Protein AF-A0A661S0C8-F1 (afdb_monomer)

pLDDT: mean 89.77, std 11.57, range [48.72, 98.19]

Structure (mmCIF, N/CA/C/O backbone):
data_AF-A0A661S0C8-F1
#
_entry.id   AF-A0A661S0C8-F1
#
loop_
_atom_site.group_PDB
_atom_site.id
_atom_site.type_symbol
_atom_site.label_atom_id
_atom_site.label_alt_id
_atom_site.label_comp_id
_atom_site.label_asym_id
_atom_site.label_entity_id
_atom_site.label_seq_id
_atom_site.pdbx_PDB_ins_code
_atom_site.Cartn_x
_atom_site.Cartn_y
_atom_site.Cartn_z
_atom_site.occupancy
_atom_site.B_iso_or_equiv
_atom_site.auth_seq_id
_atom_site.auth_comp_id
_atom_site.auth_asym_id
_atom_site.auth_atom_id
_atom_site.pdbx_PDB_model_num
ATOM 1 N N . MET A 1 1 ? -23.957 -5.278 16.301 1.00 52.97 1 MET A N 1
ATOM 2 C CA . MET A 1 1 ? -22.524 -5.240 16.686 1.00 52.97 1 MET A CA 1
ATOM 3 C C . MET A 1 1 ? -22.232 -3.873 17.287 1.00 52.97 1 MET A C 1
ATOM 5 O O . MET A 1 1 ? -22.831 -2.913 16.823 1.00 52.97 1 MET A O 1
ATOM 9 N N . LYS A 1 2 ? -21.387 -3.770 18.324 1.00 56.66 2 LYS A N 1
ATOM 10 C CA . LYS A 1 2 ? -20.987 -2.459 18.864 1.00 56.66 2 LYS A CA 1
ATOM 11 C C . LYS A 1 2 ? -20.161 -1.715 17.815 1.00 56.66 2 LYS A C 1
ATOM 13 O O . LYS A 1 2 ? -19.169 -2.249 17.329 1.00 56.66 2 LYS A O 1
ATOM 18 N N . THR A 1 3 ? -20.591 -0.505 17.500 1.00 70.25 3 THR A N 1
ATOM 19 C CA . THR A 1 3 ? -19.901 0.466 16.654 1.00 70.25 3 THR A CA 1
ATOM 20 C C . THR A 1 3 ? -18.529 0.771 17.260 1.00 70.25 3 THR A C 1
ATOM 22 O O . THR A 1 3 ? -18.446 1.264 18.385 1.00 70.25 3 THR A O 1
ATOM 25 N N . ALA A 1 4 ? -17.450 0.435 16.560 1.00 80.88 4 ALA A N 1
ATOM 26 C CA . ALA A 1 4 ? -16.096 0.809 16.937 1.00 80.88 4 ALA A CA 1
ATOM 27 C C . ALA A 1 4 ? -15.775 2.206 16.389 1.00 80.88 4 ALA A C 1
ATOM 29 O O . ALA A 1 4 ? -16.096 2.528 15.247 1.00 80.88 4 ALA A O 1
ATOM 30 N N . SER A 1 5 ? -15.080 3.007 17.191 1.00 89.31 5 SER A N 1
ATOM 31 C CA . SER A 1 5 ? -14.531 4.304 16.781 1.00 89.31 5 SER A CA 1
ATOM 32 C C . SER A 1 5 ? -13.043 4.326 17.071 1.00 89.31 5 SER A C 1
ATOM 34 O O . SER A 1 5 ? -12.590 3.667 18.012 1.00 89.31 5 SER A O 1
ATOM 36 N N . LEU A 1 6 ? -12.273 5.062 16.278 1.00 92.19 6 LEU A N 1
ATOM 37 C CA . LEU A 1 6 ? -10.869 5.315 16.572 1.00 92.19 6 LEU A CA 1
ATOM 38 C C . LEU A 1 6 ? -10.773 6.332 17.710 1.00 92.19 6 LEU A C 1
ATOM 40 O O . LEU A 1 6 ? -11.489 7.339 17.728 1.00 92.19 6 LEU A O 1
ATOM 44 N N . ASN A 1 7 ? -9.878 6.096 18.665 1.00 92.94 7 ASN A N 1
ATOM 45 C CA . ASN A 1 7 ? -9.511 7.160 19.598 1.00 92.94 7 ASN A CA 1
ATOM 46 C C . ASN A 1 7 ? -8.659 8.227 18.879 1.00 92.94 7 ASN A C 1
ATOM 48 O O . ASN A 1 7 ? -8.241 8.043 17.735 1.00 92.94 7 ASN A O 1
ATOM 52 N N . SER A 1 8 ? -8.401 9.360 19.531 1.00 93.31 8 SER A N 1
ATOM 53 C CA . SER A 1 8 ? -7.691 10.484 18.906 1.00 93.31 8 SER A CA 1
ATOM 54 C C . SER A 1 8 ? -6.283 10.126 18.409 1.00 93.31 8 SER A C 1
ATOM 56 O O . SER A 1 8 ? -5.883 10.588 17.341 1.00 93.31 8 SER A O 1
ATOM 58 N N . GLU A 1 9 ? -5.549 9.277 19.134 1.00 93.25 9 GLU A N 1
ATOM 59 C CA . GLU A 1 9 ? -4.198 8.846 18.752 1.00 93.25 9 GLU A CA 1
ATOM 60 C C . GLU A 1 9 ? -4.235 7.877 17.560 1.00 93.25 9 GLU A C 1
ATOM 62 O O . GLU A 1 9 ? -3.511 8.058 16.578 1.00 93.25 9 GLU A O 1
ATOM 67 N N . GLU A 1 10 ? -5.127 6.882 17.611 1.00 94.62 10 GLU A N 1
ATOM 68 C CA . GLU A 1 10 ? -5.384 5.949 16.511 1.00 94.62 10 GLU A CA 1
ATOM 69 C C . GLU A 1 10 ? -5.780 6.710 15.245 1.00 94.62 10 GLU A C 1
ATOM 71 O O . GLU A 1 10 ? -5.202 6.484 14.182 1.00 94.62 10 GLU A O 1
ATOM 76 N N . ARG A 1 11 ? -6.718 7.657 15.362 1.00 95.81 11 ARG A N 1
ATOM 77 C CA . ARG A 1 11 ? -7.182 8.474 14.240 1.00 95.81 11 ARG A CA 1
ATOM 78 C C . ARG A 1 11 ? -6.047 9.301 13.652 1.00 95.81 11 ARG A C 1
ATOM 80 O O . ARG A 1 11 ? -5.894 9.317 12.435 1.00 95.81 11 ARG A O 1
ATOM 87 N N . HIS A 1 12 ? -5.233 9.956 14.480 1.00 95.25 12 HIS A N 1
ATOM 88 C CA . HIS A 1 12 ? -4.101 10.746 13.991 1.00 95.25 12 HIS A CA 1
ATOM 89 C C . HIS A 1 12 ? -3.082 9.886 13.230 1.00 95.25 12 HIS A C 1
ATOM 91 O O . HIS A 1 12 ? -2.633 10.253 12.137 1.00 95.25 12 HIS A O 1
ATOM 97 N N . PHE A 1 13 ? -2.739 8.723 13.786 1.00 96.19 13 PHE A N 1
ATOM 98 C CA . PHE A 1 13 ? -1.811 7.794 13.154 1.00 96.19 13 PHE A CA 1
ATOM 99 C C . PHE A 1 13 ? -2.370 7.255 11.835 1.00 96.19 13 PHE A C 1
ATOM 101 O O . PHE A 1 13 ? -1.752 7.424 10.785 1.00 96.19 13 PHE A O 1
ATOM 108 N N . PHE A 1 14 ? -3.565 6.663 11.856 1.00 96.38 14 PHE A N 1
ATOM 109 C CA . PHE A 1 14 ? -4.157 6.055 10.668 1.00 96.38 14 PHE A CA 1
ATOM 110 C C . PHE A 1 14 ? -4.498 7.087 9.592 1.00 96.38 14 PHE A C 1
ATOM 112 O O . PHE A 1 14 ? -4.389 6.781 8.408 1.00 96.38 14 PHE A O 1
ATOM 119 N N . ARG A 1 15 ? -4.802 8.336 9.964 1.00 96.00 15 ARG A N 1
ATOM 120 C CA . ARG A 1 15 ? -4.929 9.433 8.997 1.00 96.00 15 ARG A CA 1
ATOM 121 C C . ARG A 1 15 ? -3.597 9.781 8.331 1.00 96.00 15 ARG A C 1
ATOM 123 O O . ARG A 1 15 ? -3.583 10.145 7.160 1.00 96.00 15 ARG A O 1
ATOM 130 N N . THR A 1 16 ? -2.476 9.643 9.037 1.00 95.56 16 THR A N 1
ATOM 131 C CA . THR A 1 16 ? -1.145 9.812 8.432 1.00 95.56 16 THR A CA 1
ATOM 132 C C . THR A 1 16 ? -0.877 8.708 7.402 1.00 95.56 16 THR A C 1
ATOM 134 O O . THR A 1 16 ? -0.442 9.017 6.295 1.00 95.56 16 THR A O 1
ATOM 137 N N . VAL A 1 17 ? -1.227 7.454 7.711 1.00 96.00 17 VAL A N 1
ATOM 138 C CA . VAL A 1 17 ? -1.139 6.316 6.769 1.00 96.00 17 VAL A CA 1
ATOM 139 C C . VAL A 1 17 ? -2.059 6.511 5.562 1.00 96.00 17 VAL A C 1
ATOM 141 O O . VAL A 1 17 ? -1.625 6.335 4.428 1.00 96.00 17 VAL A O 1
ATOM 144 N N . TYR A 1 18 ? -3.303 6.940 5.791 1.00 94.75 18 TYR A N 1
ATOM 145 C CA . TYR A 1 18 ? -4.255 7.303 4.738 1.00 94.75 18 TYR A CA 1
ATOM 146 C C . TYR A 1 18 ? -3.648 8.331 3.776 1.00 94.75 18 TYR A C 1
ATOM 148 O O . TYR A 1 18 ? -3.629 8.122 2.569 1.00 94.75 18 TYR A O 1
ATOM 156 N N . ASN A 1 19 ? -3.070 9.413 4.305 1.00 93.62 19 ASN A N 1
ATOM 157 C CA . ASN A 1 19 ? -2.429 10.434 3.477 1.00 93.62 19 ASN A CA 1
ATOM 158 C C . ASN A 1 19 ? -1.205 9.879 2.722 1.00 93.62 19 ASN A C 1
ATOM 160 O O . ASN A 1 19 ? -0.965 10.269 1.582 1.00 93.62 19 ASN A O 1
ATOM 164 N N . ALA A 1 20 ? -0.439 8.965 3.328 1.00 93.06 20 ALA A N 1
ATOM 165 C CA . ALA A 1 20 ? 0.715 8.332 2.687 1.00 93.06 20 ALA A CA 1
ATOM 166 C C . ALA A 1 20 ? 0.311 7.424 1.516 1.00 93.06 20 ALA A C 1
ATOM 168 O O . ALA A 1 20 ? 1.020 7.376 0.510 1.00 93.06 20 ALA A O 1
ATOM 169 N N . ALA A 1 21 ? -0.838 6.746 1.621 1.00 91.75 21 ALA A N 1
ATOM 170 C CA . ALA A 1 21 ? -1.387 5.909 0.555 1.00 91.75 21 ALA A CA 1
ATOM 171 C C . ALA A 1 21 ? -1.681 6.708 -0.729 1.00 91.75 21 ALA A C 1
ATOM 173 O O . ALA A 1 21 ? -1.511 6.176 -1.825 1.00 91.75 21 ALA A O 1
ATOM 174 N N . PHE A 1 22 ? -2.060 7.985 -0.595 1.00 89.75 22 PHE A N 1
ATOM 175 C CA . PHE A 1 22 ? -2.365 8.882 -1.721 1.00 89.75 22 PHE A CA 1
ATOM 176 C C . PHE A 1 22 ? -1.223 9.805 -2.127 1.00 89.75 22 PHE A C 1
ATOM 178 O O . PHE A 1 22 ? -1.257 10.404 -3.203 1.00 89.75 22 PHE A O 1
ATOM 185 N N . ALA A 1 23 ? -0.189 9.927 -1.298 1.00 91.50 23 ALA A N 1
ATOM 186 C CA . ALA A 1 23 ? 0.977 10.712 -1.651 1.00 91.50 23 ALA A CA 1
ATOM 187 C C . ALA A 1 23 ? 1.716 10.061 -2.827 1.00 91.50 23 ALA A C 1
ATOM 189 O O . ALA A 1 23 ? 1.989 8.859 -2.841 1.00 91.50 23 ALA A O 1
ATOM 190 N N . ASN A 1 24 ? 2.088 10.886 -3.807 1.00 92.38 24 ASN A N 1
ATOM 191 C CA . ASN A 1 24 ? 2.868 10.441 -4.953 1.00 92.38 24 ASN A CA 1
ATOM 192 C C . ASN A 1 24 ? 4.162 9.761 -4.471 1.00 92.38 24 ASN A C 1
ATOM 194 O O . ASN A 1 24 ? 4.922 10.389 -3.722 1.00 92.38 24 ASN A O 1
ATOM 198 N N . PRO A 1 25 ? 4.448 8.523 -4.912 1.00 92.06 25 PRO A N 1
ATOM 199 C CA . PRO A 1 25 ? 5.557 7.730 -4.395 1.00 92.06 25 PRO A CA 1
ATOM 200 C C . PRO A 1 25 ? 6.942 8.327 -4.689 1.00 92.06 25 PRO A C 1
ATOM 202 O O . PRO A 1 25 ? 7.923 7.895 -4.095 1.00 92.06 25 PRO A O 1
ATOM 205 N N . PHE A 1 26 ? 7.034 9.326 -5.574 1.00 91.62 26 PHE A N 1
ATOM 206 C CA . PHE A 1 26 ? 8.268 10.040 -5.917 1.00 91.62 26 PHE A CA 1
ATOM 207 C C . PHE A 1 26 ? 8.339 11.457 -5.322 1.00 91.62 26 PHE A C 1
ATOM 209 O O . PHE A 1 26 ? 9.146 12.274 -5.768 1.00 91.62 26 PHE A O 1
ATOM 216 N N . SER A 1 27 ? 7.465 11.791 -4.367 1.00 90.75 27 SER A N 1
ATOM 217 C CA . SER A 1 27 ? 7.415 13.113 -3.732 1.00 90.75 27 SER A CA 1
ATOM 218 C C . SER A 1 27 ? 8.073 13.142 -2.353 1.00 90.75 27 SER A C 1
ATOM 220 O O . SER A 1 27 ? 7.963 12.189 -1.587 1.00 90.75 27 SER A O 1
ATOM 222 N N . ASP A 1 28 ? 8.646 14.290 -1.983 1.00 89.88 28 ASP A N 1
ATOM 223 C CA . ASP A 1 28 ? 9.185 14.506 -0.630 1.00 89.88 28 ASP A CA 1
ATOM 224 C C . ASP A 1 28 ? 8.085 14.432 0.447 1.00 89.88 28 ASP A C 1
ATOM 226 O O . ASP A 1 28 ? 8.350 14.119 1.604 1.00 89.88 28 ASP A O 1
ATOM 230 N N . LEU A 1 29 ? 6.824 14.715 0.083 1.00 90.81 29 LEU A N 1
ATOM 231 C CA . LEU A 1 29 ? 5.683 14.535 0.984 1.00 90.81 29 LEU A CA 1
ATOM 232 C C . LEU A 1 29 ? 5.539 13.067 1.388 1.00 90.81 29 LEU A C 1
ATOM 234 O O . LEU A 1 29 ? 5.312 12.785 2.563 1.00 90.81 29 LEU A O 1
ATOM 238 N N . ARG A 1 30 ? 5.686 12.141 0.433 1.00 92.12 30 ARG A N 1
ATOM 239 C CA . ARG A 1 30 ? 5.601 10.712 0.720 1.00 92.12 30 ARG A CA 1
ATOM 240 C C . ARG A 1 30 ? 6.703 10.273 1.678 1.00 92.12 30 ARG A C 1
ATOM 242 O O . ARG A 1 30 ? 6.404 9.615 2.665 1.00 92.12 30 ARG A O 1
ATOM 249 N N . GLU A 1 31 ? 7.936 10.700 1.427 1.00 88.88 31 GLU A N 1
ATOM 250 C 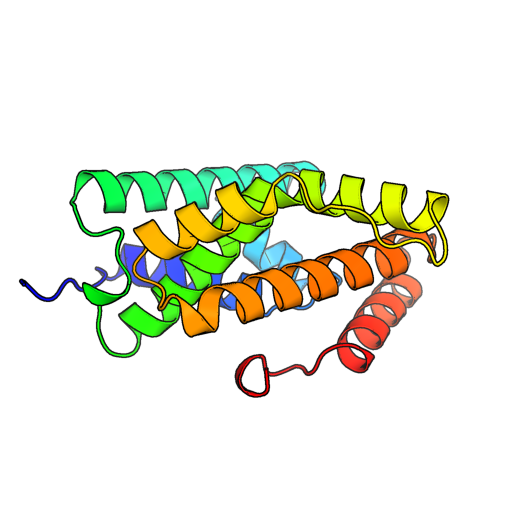CA . GLU A 1 31 ? 9.079 10.417 2.303 1.00 88.88 31 GLU A CA 1
ATOM 251 C C . GLU A 1 31 ? 8.838 10.931 3.732 1.00 88.88 31 GLU A C 1
ATOM 253 O O . GLU A 1 31 ? 8.962 10.179 4.696 1.00 88.88 31 GLU A O 1
ATOM 258 N N . LYS A 1 32 ? 8.375 12.180 3.879 1.00 89.31 32 LYS A N 1
ATOM 259 C CA . LYS A 1 32 ? 8.030 12.764 5.188 1.00 89.31 32 LYS A CA 1
ATOM 260 C C . LYS A 1 32 ? 6.928 11.991 5.916 1.00 89.31 32 LYS A C 1
ATOM 262 O O . LYS A 1 32 ? 6.980 11.860 7.139 1.00 89.31 32 LYS A O 1
ATOM 267 N N . LEU A 1 33 ? 5.915 11.514 5.191 1.00 92.00 33 LEU A N 1
ATOM 268 C CA . LEU A 1 33 ? 4.824 10.732 5.772 1.00 92.00 33 LEU A CA 1
ATOM 269 C C . LEU A 1 33 ? 5.306 9.349 6.222 1.00 92.00 33 LEU A C 1
ATOM 271 O O . LEU A 1 33 ? 4.997 8.959 7.346 1.00 92.00 33 LEU A O 1
ATOM 275 N N . ASP A 1 34 ? 6.104 8.655 5.408 1.00 91.06 34 ASP A N 1
ATOM 276 C CA . ASP A 1 34 ? 6.666 7.344 5.754 1.00 91.06 34 ASP A CA 1
ATOM 277 C C . ASP A 1 34 ? 7.575 7.445 6.996 1.00 91.06 34 ASP A C 1
ATOM 279 O O . ASP A 1 34 ? 7.444 6.644 7.923 1.00 91.06 34 ASP A O 1
ATOM 283 N N . MET A 1 35 ? 8.408 8.490 7.095 1.00 87.56 35 MET A N 1
ATOM 284 C CA . MET A 1 35 ? 9.210 8.773 8.297 1.00 87.56 35 MET A CA 1
ATOM 285 C C . ME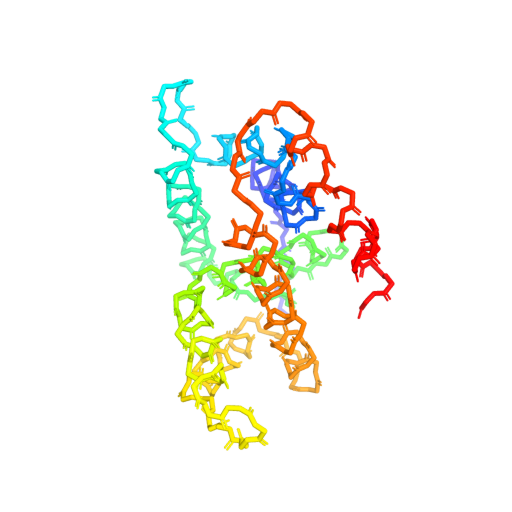T A 1 35 ? 8.342 9.030 9.534 1.00 87.56 35 MET A C 1
ATOM 287 O O . MET A 1 35 ? 8.608 8.487 10.609 1.00 87.56 35 MET A O 1
ATOM 291 N N . LYS A 1 36 ? 7.276 9.830 9.388 1.00 89.81 36 LYS A N 1
ATOM 292 C CA . LYS A 1 36 ? 6.340 10.124 10.483 1.00 89.81 36 LYS A CA 1
ATOM 293 C C . LYS A 1 36 ? 5.623 8.863 10.970 1.00 89.81 36 LYS A C 1
ATOM 295 O O . LYS A 1 36 ? 5.393 8.729 12.169 1.00 89.81 36 LYS A O 1
ATOM 300 N N . ILE A 1 37 ? 5.273 7.952 10.062 1.00 90.88 37 ILE A N 1
ATOM 301 C CA . ILE A 1 37 ? 4.641 6.673 10.401 1.00 90.88 37 ILE A CA 1
ATOM 302 C C . ILE A 1 37 ? 5.641 5.751 11.094 1.00 90.88 37 ILE A C 1
ATOM 304 O O . ILE A 1 37 ? 5.293 5.171 12.114 1.00 90.88 37 ILE A O 1
ATOM 308 N N . ALA A 1 38 ? 6.872 5.648 10.585 1.00 87.19 38 ALA A N 1
ATOM 309 C CA . ALA A 1 38 ? 7.928 4.827 11.177 1.00 87.19 38 ALA A CA 1
ATOM 310 C C . ALA A 1 38 ? 8.367 5.311 12.574 1.00 87.19 38 ALA A C 1
ATOM 312 O O . ALA A 1 38 ? 8.983 4.554 13.317 1.00 87.19 38 ALA A O 1
ATOM 313 N N . GLY A 1 39 ? 8.076 6.568 12.934 1.00 78.50 39 GLY A N 1
ATOM 314 C CA . GLY A 1 39 ? 8.483 7.160 14.211 1.00 78.50 39 GLY A CA 1
ATOM 315 C C . GLY A 1 39 ? 9.997 7.367 14.336 1.00 78.50 39 GLY A C 1
ATOM 316 O O . GLY A 1 39 ? 10.498 7.534 15.446 1.00 78.50 39 GLY A O 1
ATOM 317 N N . LEU A 1 40 ? 10.730 7.327 13.216 1.00 63.50 40 LEU A N 1
ATOM 318 C CA . LEU A 1 40 ? 12.192 7.354 13.195 1.00 63.50 40 LEU A CA 1
ATOM 319 C C . LEU A 1 40 ? 12.753 8.777 13.106 1.00 63.50 40 LEU A C 1
ATOM 321 O O . LEU A 1 40 ? 12.255 9.632 12.372 1.00 63.50 40 LEU A O 1
ATOM 325 N N . PHE A 1 41 ? 13.842 8.987 13.845 1.00 48.72 41 PHE A N 1
ATOM 326 C CA . PHE A 1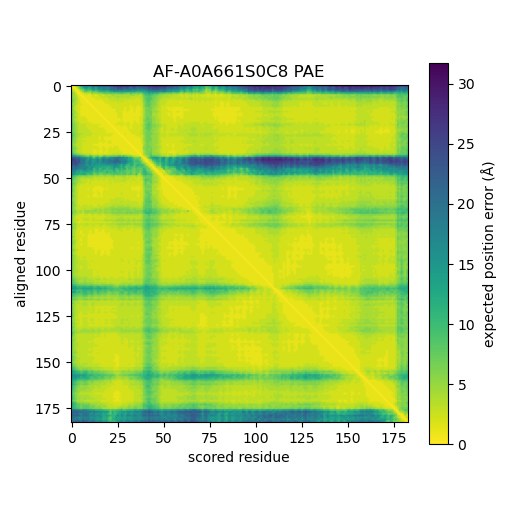 41 ? 14.702 10.166 13.790 1.00 48.72 41 PHE A CA 1
ATOM 327 C C . PHE A 1 41 ? 15.359 10.317 12.396 1.00 48.72 41 PHE A C 1
ATOM 329 O O . PHE A 1 41 ? 15.529 9.319 11.694 1.00 48.72 41 PHE A O 1
ATOM 336 N N . PRO A 1 42 ? 15.731 11.546 11.979 1.00 51.41 42 PRO A N 1
ATOM 337 C CA . PRO A 1 42 ? 16.006 11.953 10.586 1.00 51.41 42 PRO A CA 1
ATOM 338 C C . PRO A 1 42 ? 17.196 11.299 9.842 1.00 51.41 42 PRO A C 1
ATOM 340 O O . PRO A 1 42 ? 17.619 11.827 8.818 1.00 51.41 42 PRO A O 1
ATOM 343 N N . SER A 1 43 ? 17.745 10.175 10.309 1.00 54.06 43 SER A N 1
ATOM 344 C CA . SER A 1 43 ? 18.963 9.550 9.767 1.00 54.06 43 SER A CA 1
ATOM 345 C C . SER A 1 43 ? 18.780 8.173 9.108 1.00 54.06 43 SER A C 1
ATOM 347 O O . SER A 1 43 ? 19.761 7.622 8.615 1.00 54.06 43 SER A O 1
ATOM 349 N N . ALA A 1 44 ? 17.570 7.602 9.066 1.00 56.47 44 ALA A N 1
ATOM 350 C CA . ALA A 1 44 ? 17.330 6.320 8.389 1.00 56.47 44 ALA A CA 1
ATOM 351 C C . ALA A 1 44 ? 17.342 6.468 6.856 1.00 56.47 44 ALA A C 1
ATOM 353 O O . ALA A 1 44 ? 16.845 7.459 6.315 1.00 56.47 44 ALA A O 1
ATOM 354 N N . SER A 1 45 ? 17.864 5.469 6.135 1.00 60.81 45 SER A N 1
ATOM 355 C CA . SER A 1 45 ? 17.795 5.462 4.669 1.00 60.81 45 SER A CA 1
ATOM 356 C C . SER A 1 45 ? 16.348 5.289 4.173 1.00 60.81 45 SER A C 1
ATOM 358 O O . SER A 1 45 ? 15.500 4.709 4.851 1.00 60.81 45 SER A O 1
ATOM 360 N N . SER A 1 46 ? 16.052 5.739 2.947 1.00 61.78 46 SER A N 1
ATOM 361 C CA . SER A 1 46 ? 14.699 5.660 2.359 1.00 61.78 46 SER A CA 1
ATOM 362 C C . SER A 1 46 ? 14.122 4.231 2.326 1.00 61.78 46 SER A C 1
ATOM 364 O O . SER A 1 46 ? 12.923 4.039 2.531 1.00 61.78 46 SER A O 1
ATOM 366 N N . ARG A 1 47 ? 14.965 3.204 2.126 1.00 60.72 47 ARG A N 1
ATOM 367 C CA . ARG A 1 47 ? 14.526 1.797 2.104 1.00 60.72 47 ARG A CA 1
ATOM 368 C C . ARG A 1 47 ? 14.171 1.282 3.499 1.00 60.72 47 ARG A C 1
ATOM 370 O O . ARG A 1 47 ? 13.137 0.637 3.652 1.00 60.72 47 ARG A O 1
ATOM 377 N N . GLU A 1 48 ? 14.993 1.598 4.495 1.00 66.88 48 GLU A N 1
ATOM 378 C CA . GLU A 1 48 ? 14.721 1.258 5.897 1.00 66.88 48 GLU A CA 1
ATOM 379 C C . GLU A 1 48 ? 13.467 1.984 6.398 1.00 66.88 48 GLU A C 1
ATOM 381 O O . GLU A 1 48 ? 12.664 1.399 7.119 1.00 66.88 48 GLU A O 1
ATOM 386 N N . SER A 1 49 ? 13.238 3.224 5.951 1.00 73.06 49 SER A N 1
ATOM 387 C CA . SER A 1 49 ? 12.055 4.006 6.323 1.00 73.06 49 SER A CA 1
ATOM 388 C C . SER A 1 49 ? 10.739 3.342 5.895 1.00 73.06 49 SER A C 1
ATOM 390 O O . SER A 1 49 ? 9.806 3.293 6.696 1.00 73.06 49 SER A O 1
ATOM 392 N N . ILE A 1 50 ? 10.662 2.773 4.684 1.00 81.12 50 ILE A N 1
ATOM 393 C CA . ILE A 1 50 ? 9.445 2.092 4.206 1.00 81.12 50 ILE A CA 1
ATOM 394 C C . ILE A 1 50 ? 9.192 0.805 4.996 1.00 81.12 50 ILE A C 1
ATOM 396 O O . ILE A 1 50 ? 8.064 0.565 5.422 1.00 81.12 50 ILE A 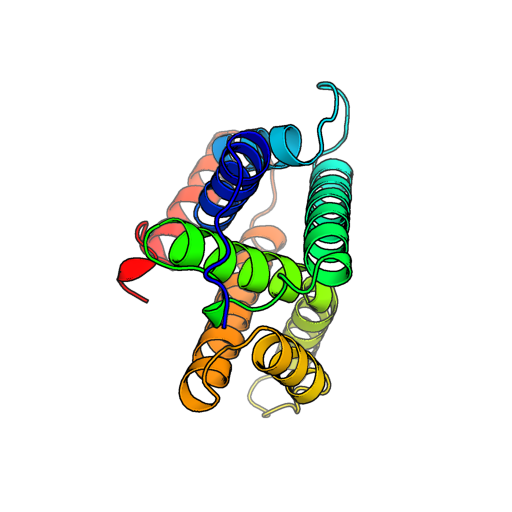O 1
ATOM 400 N N . GLU A 1 51 ? 10.218 -0.016 5.217 1.00 85.62 51 GLU A N 1
ATOM 401 C CA . GLU A 1 51 ? 10.071 -1.264 5.972 1.00 85.62 51 GLU A CA 1
ATOM 402 C C . GLU A 1 51 ? 9.595 -0.989 7.405 1.00 85.62 51 GLU A C 1
ATOM 404 O O . GLU A 1 51 ? 8.610 -1.568 7.867 1.00 85.62 51 GLU A O 1
ATOM 409 N N . GLN A 1 52 ? 10.213 -0.016 8.071 1.00 87.31 52 GLN A N 1
ATOM 410 C CA . GLN A 1 52 ? 9.852 0.401 9.426 1.00 87.31 52 GLN A CA 1
ATOM 411 C C . GLN A 1 52 ? 8.443 1.004 9.482 1.00 87.31 52 GLN A C 1
ATOM 413 O O . GLN A 1 52 ? 7.661 0.663 10.371 1.00 87.31 52 GLN A O 1
ATOM 418 N N . CYS A 1 53 ? 8.065 1.805 8.481 1.00 90.38 53 CYS A N 1
ATOM 419 C CA . CYS A 1 53 ? 6.696 2.286 8.302 1.00 90.38 53 CYS A CA 1
ATOM 420 C C . CYS A 1 53 ? 5.704 1.114 8.214 1.00 90.38 53 CYS A C 1
ATOM 422 O O . CYS A 1 53 ? 4.721 1.075 8.954 1.00 90.38 53 CYS A O 1
ATOM 424 N N . THR A 1 54 ? 5.964 0.123 7.356 1.00 92.19 54 THR A N 1
ATOM 425 C CA . THR A 1 54 ? 5.067 -1.034 7.195 1.00 92.19 54 THR A CA 1
ATOM 426 C C . THR A 1 54 ? 4.979 -1.892 8.456 1.00 92.19 54 THR A C 1
ATOM 428 O O . THR A 1 54 ? 3.888 -2.335 8.817 1.00 92.19 54 THR A O 1
ATOM 431 N N . ASN A 1 55 ? 6.088 -2.058 9.180 1.00 92.44 55 ASN A N 1
ATOM 432 C CA . ASN A 1 55 ? 6.127 -2.782 10.448 1.00 92.44 55 ASN A CA 1
ATOM 433 C C . ASN A 1 55 ? 5.300 -2.075 11.528 1.00 92.44 55 ASN A C 1
ATOM 435 O O . ASN A 1 55 ? 4.529 -2.726 12.237 1.00 92.44 55 ASN A O 1
ATOM 439 N N . GLU A 1 56 ? 5.405 -0.750 11.626 1.00 94.62 56 GLU A N 1
ATOM 440 C CA . GLU A 1 56 ? 4.641 0.037 12.594 1.00 94.62 56 GLU A CA 1
ATOM 441 C C . GLU A 1 56 ? 3.137 0.029 12.277 1.00 94.62 56 GLU A C 1
ATOM 443 O O . GLU A 1 56 ? 2.314 -0.176 13.177 1.00 94.62 56 GLU A O 1
ATOM 448 N N . VAL A 1 57 ? 2.754 0.144 10.999 1.00 96.06 57 VAL A N 1
ATOM 449 C CA . VAL A 1 57 ? 1.354 -0.029 10.569 1.00 96.06 57 VAL A CA 1
ATOM 450 C C . VAL A 1 57 ? 0.844 -1.422 10.943 1.00 96.06 57 VAL A C 1
ATOM 452 O O . VAL A 1 57 ? -0.210 -1.539 11.579 1.00 96.06 57 VAL A O 1
ATOM 455 N N . ASN A 1 58 ? 1.607 -2.473 10.631 1.00 95.44 58 ASN A N 1
ATOM 456 C CA . ASN A 1 58 ? 1.229 -3.848 10.945 1.00 95.44 58 ASN A CA 1
ATOM 457 C C . ASN A 1 58 ? 1.061 -4.069 12.456 1.00 95.44 58 ASN A C 1
ATOM 459 O O . ASN A 1 58 ? 0.094 -4.701 12.891 1.00 95.44 58 ASN A O 1
ATOM 463 N N . ARG A 1 59 ? 1.960 -3.504 13.273 1.00 95.38 59 ARG A N 1
ATOM 464 C CA . ARG A 1 59 ? 1.893 -3.561 14.740 1.00 95.38 59 ARG A CA 1
ATOM 465 C C . ARG A 1 59 ? 0.590 -2.960 15.264 1.00 95.38 59 ARG A C 1
ATOM 467 O O . ARG A 1 59 ? -0.066 -3.567 16.114 1.00 95.38 59 ARG A O 1
ATOM 474 N N . ARG A 1 60 ? 0.175 -1.796 14.752 1.00 95.19 60 ARG A N 1
ATOM 475 C CA . ARG A 1 60 ? -1.081 -1.154 15.179 1.00 95.19 60 ARG A CA 1
ATOM 476 C C . ARG A 1 60 ? -2.322 -1.882 14.668 1.00 95.19 60 ARG A C 1
ATOM 478 O O . ARG A 1 60 ? -3.296 -1.987 15.410 1.00 95.19 60 ARG A O 1
ATOM 485 N N . ILE A 1 61 ? -2.281 -2.458 13.465 1.00 95.75 61 ILE A N 1
ATOM 486 C CA . ILE A 1 61 ? -3.366 -3.316 12.963 1.00 95.75 61 ILE A CA 1
ATOM 487 C C . ILE A 1 61 ? -3.521 -4.565 13.839 1.00 95.75 61 ILE A C 1
ATOM 489 O O . ILE A 1 61 ? -4.645 -4.896 14.209 1.00 95.75 61 ILE A O 1
ATOM 493 N N . LYS A 1 62 ? -2.425 -5.214 14.253 1.00 95.12 62 LYS A N 1
ATOM 494 C CA . LYS A 1 62 ? -2.471 -6.354 15.190 1.00 95.12 62 LYS A CA 1
ATOM 495 C C . LYS A 1 62 ? -3.087 -5.986 16.541 1.00 95.12 62 LYS A C 1
ATOM 497 O O . LYS A 1 62 ? -3.821 -6.782 17.117 1.00 95.12 62 LYS A O 1
ATOM 502 N N . LYS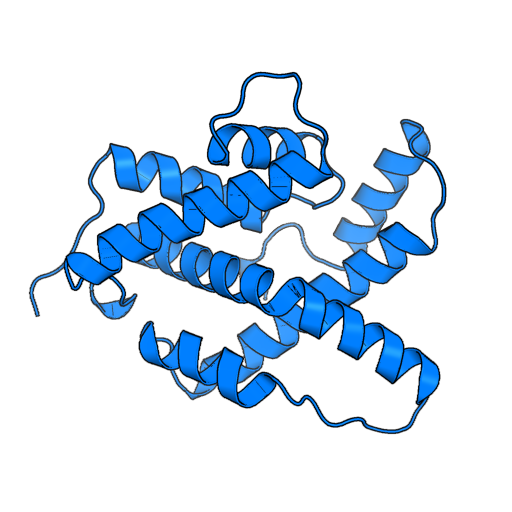 A 1 63 ? -2.852 -4.764 17.033 1.00 94.50 63 LYS A N 1
ATOM 503 C CA . LYS A 1 63 ? -3.521 -4.251 18.242 1.00 94.50 63 LYS A CA 1
ATOM 504 C C . LYS A 1 63 ? -5.035 -4.096 18.042 1.00 94.50 63 LYS A C 1
ATOM 506 O O . LYS A 1 63 ? -5.802 -4.416 18.945 1.00 94.50 63 LYS A O 1
ATOM 511 N N . LEU A 1 64 ? -5.483 -3.649 16.865 1.00 93.38 64 LEU A N 1
ATOM 512 C CA . LEU A 1 64 ? -6.914 -3.644 16.532 1.00 93.38 64 LEU A CA 1
ATOM 513 C C . LEU A 1 64 ? -7.474 -5.071 16.430 1.00 93.38 64 LEU A C 1
ATOM 515 O O . LEU A 1 64 ? -8.589 -5.322 16.885 1.00 93.38 64 LEU A O 1
ATOM 519 N N . GLU A 1 65 ? -6.709 -6.012 15.867 1.00 92.88 65 GLU A N 1
ATOM 520 C CA . GLU A 1 65 ? -7.089 -7.430 15.774 1.00 92.88 65 GLU A CA 1
ATOM 521 C C . GLU A 1 65 ? -7.294 -8.050 17.155 1.00 92.88 65 GLU A C 1
ATOM 523 O O . GLU A 1 65 ? -8.340 -8.651 17.391 1.00 92.88 65 GLU A O 1
ATOM 528 N N . SER A 1 66 ? -6.363 -7.838 18.093 1.00 93.31 66 SER A N 1
ATOM 529 C CA . SER A 1 66 ? -6.479 -8.359 19.463 1.00 93.31 66 SER A CA 1
ATOM 530 C C . SER A 1 66 ? -7.666 -7.773 20.233 1.00 93.31 66 SER A C 1
ATOM 532 O O . SER A 1 66 ? -8.101 -8.342 21.226 1.00 93.31 66 SER A O 1
ATOM 534 N N . GLN A 1 67 ? -8.193 -6.632 19.786 1.00 91.00 67 GLN A N 1
ATOM 535 C CA . GLN A 1 67 ? -9.384 -5.987 20.342 1.00 91.00 67 GLN A CA 1
ATOM 536 C C . GLN A 1 67 ? -10.676 -6.369 19.598 1.00 91.00 67 GLN A C 1
ATOM 538 O O . GLN A 1 67 ? -11.733 -5.816 19.894 1.00 91.00 67 GLN A O 1
ATOM 543 N N . GLY A 1 68 ? -10.609 -7.256 18.598 1.00 89.75 68 GLY A N 1
ATOM 544 C CA . GLY A 1 68 ? -11.758 -7.628 17.766 1.00 89.75 68 GLY A CA 1
ATOM 545 C C . GLY A 1 68 ? -12.248 -6.510 16.837 1.00 89.75 68 GLY A C 1
ATOM 546 O O . GLY A 1 68 ? -13.362 -6.577 16.325 1.00 89.75 68 GLY A O 1
ATOM 547 N N . ARG A 1 69 ? -11.429 -5.475 16.610 1.00 91.31 69 ARG A N 1
ATOM 548 C CA . ARG A 1 69 ? -11.762 -4.266 15.831 1.00 91.31 69 ARG A CA 1
ATOM 549 C C . ARG A 1 69 ? -11.190 -4.289 14.413 1.00 91.31 69 ARG A C 1
ATOM 551 O O . ARG A 1 69 ? -11.281 -3.302 13.701 1.00 91.31 69 ARG A O 1
ATOM 558 N N . ALA A 1 70 ? -10.588 -5.389 13.966 1.00 90.88 70 ALA A N 1
ATOM 559 C CA . ALA A 1 70 ? -9.931 -5.462 12.660 1.00 90.88 70 ALA A CA 1
ATOM 560 C C . ALA A 1 70 ? -10.868 -5.840 11.497 1.00 90.88 70 ALA A C 1
ATOM 562 O O . ALA A 1 70 ? -10.548 -6.710 10.688 1.00 90.88 70 ALA A O 1
ATOM 563 N N . ASN A 1 71 ? -12.024 -5.183 11.425 1.00 95.12 71 ASN A N 1
ATOM 564 C CA . ASN A 1 71 ? -13.010 -5.343 10.362 1.00 95.12 71 ASN A CA 1
ATOM 565 C C . ASN A 1 71 ? -13.566 -3.963 9.989 1.00 95.12 71 ASN A C 1
ATOM 567 O O . ASN A 1 71 ? -13.992 -3.224 10.876 1.00 95.12 71 ASN A O 1
ATOM 571 N N . ILE A 1 72 ? -13.577 -3.608 8.701 1.00 96.00 72 ILE A N 1
ATOM 572 C CA . ILE A 1 72 ? -14.032 -2.283 8.247 1.00 96.00 72 ILE A CA 1
ATOM 573 C C . ILE A 1 72 ? -15.496 -2.011 8.609 1.00 96.00 72 ILE A C 1
ATOM 575 O O . ILE A 1 72 ? -15.869 -0.867 8.848 1.00 96.00 72 ILE A O 1
ATOM 579 N N . ASN A 1 73 ? -16.324 -3.054 8.705 1.00 94.38 73 ASN A N 1
ATOM 580 C CA . ASN A 1 73 ? -17.746 -2.938 9.031 1.00 94.38 73 ASN A CA 1
ATOM 581 C C . ASN A 1 73 ? -18.001 -2.714 10.526 1.00 94.38 73 ASN A C 1
ATOM 583 O O . ASN A 1 73 ? -19.142 -2.496 10.917 1.00 94.38 73 ASN A O 1
ATOM 587 N N . ALA A 1 74 ? -16.955 -2.751 11.359 1.00 91.81 74 ALA A N 1
ATOM 588 C CA . ALA A 1 74 ? -17.041 -2.302 12.742 1.00 91.81 74 ALA A CA 1
ATOM 589 C C . ALA A 1 74 ? -16.996 -0.767 12.860 1.00 91.81 74 ALA A C 1
ATOM 591 O O . ALA A 1 74 ? -17.404 -0.244 13.890 1.00 91.81 74 ALA A O 1
ATOM 592 N N . PHE A 1 75 ? -16.512 -0.050 11.839 1.00 94.38 75 PHE A N 1
ATOM 593 C CA . PHE A 1 75 ? -16.362 1.408 11.840 1.00 94.38 75 PHE A CA 1
ATOM 594 C C . PHE A 1 75 ? -17.407 2.087 10.953 1.00 94.38 75 PHE A C 1
ATOM 596 O O . PHE A 1 75 ? -17.993 1.466 10.066 1.00 94.38 75 PHE A O 1
ATOM 603 N N . HIS A 1 76 ? -17.613 3.389 11.163 1.00 93.44 76 HIS A N 1
ATOM 604 C CA . HIS A 1 76 ? -18.556 4.206 10.393 1.00 93.44 76 HIS A CA 1
ATOM 605 C C . HIS A 1 76 ? -17.963 5.572 10.040 1.00 93.44 76 HIS A C 1
ATOM 607 O O . HIS A 1 76 ? -16.989 6.015 10.653 1.00 93.44 76 HIS A O 1
ATOM 613 N N . GLY A 1 77 ? -18.567 6.232 9.048 1.00 93.62 77 GLY A N 1
ATOM 614 C CA . GLY A 1 77 ? -18.154 7.551 8.572 1.00 93.62 77 GLY A CA 1
ATOM 615 C C . GLY A 1 77 ? -16.661 7.611 8.253 1.00 93.62 77 GLY A C 1
ATOM 616 O O . GLY A 1 77 ? -16.088 6.670 7.704 1.00 93.62 77 GLY A O 1
ATOM 617 N N . GLN A 1 78 ? -16.020 8.693 8.684 1.00 93.56 78 GLN A N 1
ATOM 618 C CA . GLN A 1 78 ? -14.610 8.947 8.406 1.00 93.56 78 GLN A CA 1
ATOM 619 C C . GLN A 1 78 ? -13.661 7.870 8.961 1.00 93.56 78 GLN A C 1
ATOM 621 O O . GLN A 1 78 ? -12.642 7.567 8.343 1.00 93.56 78 GLN A O 1
ATOM 626 N N . ASP A 1 79 ? -13.977 7.256 10.106 1.00 95.44 79 ASP A N 1
ATOM 627 C CA . ASP A 1 79 ? -13.127 6.199 10.667 1.00 95.44 79 ASP A CA 1
ATOM 628 C C . ASP A 1 79 ? -13.169 4.933 9.782 1.00 95.44 79 ASP A C 1
ATOM 630 O O . ASP A 1 79 ? -12.149 4.255 9.633 1.00 95.44 79 ASP A O 1
ATOM 634 N N . LYS A 1 80 ? -14.310 4.648 9.128 1.00 95.31 80 LYS A N 1
ATOM 635 C CA . LYS A 1 80 ? -14.429 3.553 8.146 1.00 95.31 80 LYS A CA 1
ATOM 636 C C . LYS A 1 80 ? -13.600 3.827 6.897 1.00 95.31 80 LYS A C 1
ATOM 638 O O . LYS A 1 80 ? -12.885 2.933 6.446 1.00 95.31 80 LYS A O 1
ATOM 643 N N . GLU A 1 81 ? -13.677 5.041 6.358 1.00 94.38 81 GLU A N 1
ATOM 644 C CA . GLU A 1 81 ? -12.882 5.464 5.197 1.00 94.38 81 GLU A CA 1
ATOM 645 C C . GLU A 1 81 ? -11.384 5.303 5.480 1.00 94.38 81 GLU A C 1
ATOM 647 O O . GLU A 1 81 ? -10.670 4.629 4.735 1.00 94.38 81 GLU A O 1
ATOM 652 N N . ILE A 1 82 ? -10.921 5.824 6.623 1.00 95.56 82 ILE A N 1
ATOM 653 C CA . ILE A 1 82 ? -9.521 5.731 7.045 1.00 95.56 82 ILE A CA 1
ATOM 654 C C . ILE A 1 82 ? -9.073 4.267 7.149 1.00 95.56 82 ILE A C 1
ATOM 656 O O . ILE A 1 82 ? -8.057 3.890 6.563 1.00 95.56 82 ILE A O 1
ATOM 660 N N . ILE A 1 83 ? -9.822 3.429 7.872 1.00 96.38 83 ILE A N 1
ATOM 661 C CA . ILE A 1 83 ? -9.437 2.030 8.101 1.00 96.38 83 ILE A CA 1
ATOM 662 C C . ILE A 1 83 ? -9.473 1.199 6.815 1.00 96.38 83 ILE A C 1
ATOM 664 O O . ILE A 1 83 ? -8.623 0.324 6.636 1.00 96.38 83 ILE A O 1
ATOM 668 N N . THR A 1 84 ? -10.390 1.501 5.895 1.00 96.25 84 THR A N 1
ATOM 669 C CA . THR A 1 84 ? -10.445 0.848 4.579 1.00 96.25 84 THR A CA 1
ATOM 670 C C . THR A 1 84 ? -9.126 1.035 3.833 1.00 96.25 84 THR A C 1
ATOM 672 O O . THR A 1 84 ? -8.500 0.055 3.424 1.00 96.25 84 THR A O 1
ATOM 675 N N . ILE A 1 85 ? -8.639 2.274 3.742 1.00 96.50 85 ILE A N 1
ATOM 676 C CA . ILE A 1 85 ? -7.367 2.573 3.071 1.00 96.50 85 ILE A CA 1
ATOM 677 C C . ILE A 1 85 ? -6.174 1.988 3.828 1.00 96.50 85 ILE A C 1
ATOM 679 O O . ILE A 1 85 ? -5.257 1.463 3.203 1.00 96.50 85 ILE A O 1
ATOM 683 N N . VAL A 1 86 ? -6.189 2.002 5.162 1.00 96.69 86 VAL A N 1
ATOM 684 C CA . VAL A 1 86 ? -5.122 1.395 5.977 1.00 96.69 86 VAL A CA 1
ATOM 685 C C . VAL A 1 86 ? -5.000 -0.111 5.728 1.00 96.69 86 VAL A C 1
ATOM 687 O O . VAL A 1 86 ? -3.886 -0.620 5.608 1.00 96.69 86 VAL A O 1
ATOM 690 N N . PHE A 1 87 ? -6.114 -0.839 5.619 1.00 97.50 87 PHE A N 1
ATOM 691 C CA . PHE A 1 87 ? -6.074 -2.274 5.322 1.00 97.50 87 PHE A CA 1
ATOM 692 C C . PHE A 1 87 ? -5.640 -2.572 3.886 1.00 97.50 87 PHE A C 1
ATOM 694 O O . PHE A 1 87 ? -4.921 -3.552 3.667 1.00 97.50 87 PHE A O 1
ATOM 701 N N . LEU A 1 88 ? -6.016 -1.725 2.922 1.00 96.88 88 LEU A N 1
ATOM 702 C CA . LEU A 1 88 ? -5.491 -1.808 1.558 1.00 96.88 88 LEU A CA 1
ATOM 703 C C . LEU A 1 88 ? -3.981 -1.546 1.529 1.00 96.88 88 LEU A C 1
ATOM 705 O O . LEU A 1 88 ? -3.251 -2.316 0.911 1.00 96.88 88 LEU A O 1
ATOM 709 N N . PHE A 1 89 ? -3.504 -0.530 2.253 1.00 95.94 89 PHE A N 1
ATOM 710 C CA . PHE A 1 89 ? -2.083 -0.207 2.388 1.00 95.94 89 PHE A CA 1
ATOM 711 C C . PHE A 1 89 ? -1.292 -1.385 2.978 1.00 95.94 89 PHE A C 1
ATOM 713 O O . PHE A 1 89 ? -0.335 -1.845 2.358 1.00 95.94 89 PHE A O 1
ATOM 720 N N . ASP A 1 90 ? -1.701 -1.926 4.132 1.00 96.81 90 ASP A N 1
ATOM 721 C CA . ASP A 1 90 ? -1.026 -3.076 4.763 1.00 96.81 90 ASP A CA 1
ATOM 722 C C . ASP A 1 90 ? -1.008 -4.296 3.832 1.00 96.81 90 ASP A C 1
ATOM 724 O O . ASP A 1 90 ? 0.041 -4.911 3.631 1.00 96.81 90 ASP A O 1
ATOM 728 N N . THR A 1 91 ? -2.137 -4.602 3.182 1.00 96.69 91 THR A N 1
ATOM 729 C CA . THR A 1 91 ? -2.219 -5.729 2.241 1.00 96.69 91 THR A CA 1
ATOM 730 C C . THR A 1 91 ? -1.314 -5.515 1.026 1.00 96.69 91 THR A C 1
ATOM 732 O O . THR A 1 91 ? -0.598 -6.436 0.633 1.00 96.69 91 THR A O 1
ATOM 735 N N . PHE A 1 92 ? -1.292 -4.308 0.456 1.00 96.62 92 PHE A N 1
ATOM 736 C CA . PHE A 1 92 ? -0.422 -3.951 -0.665 1.00 96.62 92 PHE A CA 1
ATOM 737 C C . PHE A 1 92 ? 1.050 -4.192 -0.324 1.00 96.62 92 PHE A C 1
ATOM 739 O O . PHE A 1 92 ? 1.743 -4.897 -1.059 1.00 96.62 92 PHE A O 1
ATOM 746 N N . TYR A 1 93 ? 1.526 -3.662 0.809 1.00 95.44 93 TYR A N 1
ATOM 747 C CA . TYR A 1 93 ? 2.932 -3.806 1.194 1.00 95.44 93 TYR A CA 1
ATOM 748 C C . TYR A 1 93 ? 3.297 -5.239 1.570 1.00 95.44 93 TYR A C 1
ATOM 750 O O . TYR A 1 93 ? 4.385 -5.696 1.221 1.00 95.44 93 TYR A O 1
ATOM 758 N N . LYS A 1 94 ? 2.368 -5.990 2.168 1.00 95.88 94 LYS A N 1
ATOM 759 C CA . LYS A 1 94 ? 2.557 -7.411 2.484 1.00 95.88 94 LYS A CA 1
ATOM 760 C C . LYS A 1 94 ? 2.813 -8.283 1.253 1.00 95.88 94 LYS A C 1
ATOM 762 O O . LYS A 1 94 ? 3.501 -9.293 1.369 1.00 95.88 94 LYS A O 1
ATOM 767 N N . PHE A 1 95 ? 2.269 -7.910 0.095 1.00 97.25 95 PHE A N 1
ATOM 768 C CA . PHE A 1 95 ? 2.463 -8.621 -1.175 1.00 97.25 95 PHE A CA 1
ATOM 769 C C . PHE A 1 95 ? 3.323 -7.847 -2.181 1.00 97.25 95 PHE A C 1
ATOM 771 O O . PHE A 1 95 ? 3.424 -8.256 -3.337 1.00 97.25 95 PHE A O 1
ATOM 778 N N . LYS A 1 96 ? 3.974 -6.751 -1.770 1.00 95.44 96 LYS A N 1
ATOM 779 C CA . LYS A 1 96 ? 4.778 -5.893 -2.655 1.00 95.44 96 LYS A CA 1
ATOM 780 C C . LYS A 1 96 ? 5.823 -6.689 -3.435 1.00 95.44 96 LYS A C 1
ATOM 782 O O . LYS A 1 96 ? 5.959 -6.505 -4.642 1.00 95.44 96 LYS A O 1
ATOM 787 N N . ASP A 1 97 ? 6.537 -7.583 -2.761 1.00 95.94 97 ASP A N 1
ATOM 788 C CA . ASP A 1 97 ? 7.591 -8.377 -3.394 1.00 95.94 97 ASP A CA 1
ATOM 789 C C . ASP A 1 97 ? 7.016 -9.469 -4.309 1.00 95.94 97 ASP A C 1
ATOM 791 O O . ASP A 1 97 ? 7.594 -9.773 -5.351 1.00 95.94 97 ASP A O 1
ATOM 795 N N . ASN A 1 98 ? 5.829 -10.002 -3.993 1.00 98.19 98 ASN A N 1
ATOM 796 C CA . ASN A 1 98 ? 5.109 -10.901 -4.896 1.00 98.19 98 ASN A CA 1
ATOM 797 C C . ASN A 1 98 ? 4.643 -10.179 -6.166 1.00 98.19 98 ASN A C 1
ATOM 799 O O . ASN A 1 98 ? 4.742 -10.743 -7.254 1.00 98.19 98 ASN A O 1
ATOM 803 N N . PHE A 1 99 ? 4.176 -8.933 -6.047 1.00 97.81 99 PHE A N 1
ATOM 804 C CA . PHE A 1 99 ? 3.883 -8.097 -7.207 1.00 97.81 99 PHE A CA 1
ATOM 805 C C . PHE A 1 99 ? 5.150 -7.800 -8.020 1.00 97.81 99 PHE A C 1
ATOM 807 O O . PHE A 1 99 ? 5.113 -7.915 -9.241 1.00 97.81 99 PHE A O 1
ATOM 814 N N . ASP A 1 100 ? 6.276 -7.475 -7.373 1.00 97.19 100 ASP A N 1
ATOM 815 C CA . ASP A 1 100 ? 7.560 -7.262 -8.062 1.00 97.19 100 ASP A CA 1
ATOM 816 C C . ASP A 1 100 ? 8.000 -8.497 -8.849 1.00 97.19 100 ASP A C 1
ATOM 818 O O . ASP A 1 100 ? 8.484 -8.378 -9.976 1.00 97.19 100 ASP A O 1
ATOM 822 N N . GLN A 1 101 ? 7.822 -9.683 -8.267 1.00 97.75 101 GLN A N 1
ATOM 823 C CA . GLN A 1 101 ? 8.124 -10.935 -8.946 1.00 97.75 101 GLN A CA 1
ATOM 824 C C . GLN A 1 101 ? 7.181 -11.171 -10.131 1.00 97.75 101 GLN A C 1
ATOM 826 O O . GLN A 1 101 ? 7.657 -11.453 -11.226 1.00 97.75 101 GLN A O 1
ATOM 831 N N . LEU A 1 102 ? 5.874 -10.946 -9.955 1.00 97.56 102 LEU A N 1
ATOM 832 C CA . LEU A 1 102 ? 4.886 -11.061 -11.031 1.00 97.56 102 LEU A CA 1
ATOM 833 C C . LEU A 1 102 ? 5.205 -10.134 -12.216 1.00 97.56 102 LEU A C 1
ATOM 835 O O . LEU A 1 102 ? 5.095 -10.555 -13.363 1.00 97.56 102 LEU A O 1
ATOM 839 N N . ILE A 1 103 ? 5.644 -8.897 -11.956 1.00 96.81 103 ILE A N 1
ATOM 840 C CA . ILE A 1 103 ? 6.055 -7.953 -13.009 1.00 96.81 103 ILE A CA 1
ATOM 841 C C . ILE A 1 103 ? 7.243 -8.514 -13.799 1.00 96.81 103 ILE A C 1
ATOM 843 O O . ILE A 1 103 ? 7.229 -8.500 -15.029 1.00 96.81 103 ILE A O 1
ATOM 847 N N . LYS A 1 104 ? 8.267 -9.027 -13.107 1.00 96.81 104 LYS A N 1
ATOM 848 C CA . LYS A 1 104 ? 9.448 -9.627 -13.749 1.00 96.81 104 LYS A CA 1
ATOM 849 C C . LYS A 1 104 ? 9.085 -10.863 -14.566 1.00 96.81 104 LYS A C 1
ATOM 851 O O . LYS A 1 104 ? 9.609 -11.036 -15.664 1.00 96.81 104 LYS A O 1
ATOM 856 N N . ASP A 1 105 ? 8.202 -11.703 -14.042 1.00 96.69 105 ASP A N 1
ATOM 857 C CA . ASP A 1 105 ? 7.752 -12.912 -14.724 1.00 96.69 105 ASP A CA 1
ATOM 858 C C . ASP A 1 105 ? 6.922 -12.560 -15.965 1.00 96.69 105 ASP A C 1
ATOM 860 O O . ASP A 1 105 ? 7.141 -13.153 -17.019 1.00 96.69 105 ASP A O 1
ATOM 864 N N . GLN A 1 106 ? 6.065 -11.532 -15.898 1.00 95.69 106 GLN A N 1
ATOM 865 C CA . GLN A 1 106 ? 5.303 -11.053 -17.058 1.00 95.69 106 GLN A CA 1
ATOM 866 C C . GLN A 1 106 ? 6.223 -10.486 -18.143 1.00 95.69 106 GLN A C 1
ATOM 868 O O . GLN A 1 106 ? 6.009 -10.753 -19.319 1.00 95.69 106 GLN A O 1
ATOM 873 N N . ILE A 1 107 ? 7.272 -9.744 -17.769 1.00 94.88 107 ILE A N 1
ATOM 874 C CA . ILE A 1 107 ? 8.265 -9.238 -18.733 1.00 94.88 107 ILE A CA 1
ATOM 875 C C . ILE A 1 107 ? 8.931 -10.400 -19.485 1.00 94.88 107 ILE A C 1
ATOM 877 O O . ILE A 1 107 ? 9.115 -10.316 -20.697 1.00 94.88 107 ILE A O 1
ATOM 881 N N . LYS A 1 108 ? 9.268 -11.493 -18.787 1.00 96.19 108 LYS A N 1
ATOM 882 C CA . LYS A 1 108 ? 9.854 -12.694 -19.409 1.00 96.19 108 LYS A CA 1
ATOM 883 C C . LYS A 1 108 ? 8.855 -13.449 -20.286 1.00 96.19 108 LYS A C 1
ATOM 885 O O . LYS A 1 108 ? 9.243 -13.975 -21.321 1.00 96.19 108 LYS A O 1
ATOM 890 N N . ALA A 1 109 ? 7.597 -13.515 -19.859 1.00 95.19 109 ALA A N 1
ATOM 891 C CA . ALA A 1 109 ? 6.525 -14.216 -20.560 1.00 95.19 109 ALA A CA 1
ATOM 892 C C . ALA A 1 109 ? 5.958 -13.433 -21.762 1.00 95.19 109 ALA A C 1
ATOM 894 O O . ALA A 1 109 ? 5.221 -14.011 -22.564 1.00 95.19 109 ALA A O 1
ATOM 895 N N . GLN A 1 110 ? 6.307 -12.146 -21.892 1.00 92.38 110 GLN A N 1
ATOM 896 C CA . GLN A 1 110 ? 5.843 -11.237 -22.944 1.00 92.38 110 GLN A CA 1
ATOM 897 C C . GLN A 1 110 ? 4.309 -11.198 -23.011 1.00 92.38 110 GLN A C 1
ATOM 899 O O . GLN A 1 110 ? 3.675 -10.812 -22.029 1.00 92.38 110 GLN A O 1
ATOM 904 N N . ASP A 1 111 ? 3.718 -11.621 -24.130 1.00 90.88 111 ASP A N 1
ATOM 905 C CA . ASP A 1 111 ? 2.268 -11.610 -24.362 1.00 90.88 111 ASP A CA 1
ATOM 906 C C . ASP A 1 111 ? 1.547 -12.821 -23.751 1.00 90.88 111 ASP A C 1
ATOM 908 O O . ASP A 1 111 ? 0.319 -12.923 -23.794 1.00 90.88 111 ASP A O 1
ATOM 912 N N . THR A 1 112 ? 2.289 -13.753 -23.148 1.00 92.56 112 THR A N 1
ATOM 913 C CA . THR A 1 112 ? 1.695 -14.932 -22.517 1.00 92.56 112 THR A CA 1
ATOM 914 C C . THR A 1 112 ? 1.085 -14.562 -21.168 1.00 92.56 112 THR A C 1
ATOM 916 O O . THR A 1 112 ? 1.729 -13.956 -20.307 1.00 92.56 112 THR A O 1
ATOM 919 N N . LEU A 1 113 ? -0.163 -14.980 -20.955 1.00 90.00 113 LEU A N 1
ATOM 920 C CA . LEU A 1 113 ? -0.836 -14.846 -19.667 1.00 90.00 113 LEU A CA 1
ATOM 921 C C . LEU A 1 113 ? -0.167 -15.743 -18.622 1.00 90.00 113 LEU A C 1
ATOM 923 O O . LEU A 1 113 ? -0.064 -16.957 -18.803 1.00 90.00 113 LEU A O 1
ATOM 927 N N . ILE A 1 114 ? 0.227 -15.154 -17.494 1.00 93.88 114 ILE A N 1
ATOM 928 C CA . ILE A 1 114 ? 0.786 -15.894 -16.361 1.00 93.88 114 ILE A CA 1
ATOM 929 C C . ILE A 1 114 ? -0.202 -15.958 -15.200 1.00 93.88 114 ILE A C 1
ATOM 931 O O . ILE A 1 114 ? -0.979 -15.037 -14.942 1.00 93.88 114 ILE A O 1
ATOM 935 N N . LYS A 1 115 ? -0.166 -17.072 -14.469 1.00 94.19 115 LYS A N 1
ATOM 936 C CA . LYS A 1 115 ? -0.957 -17.231 -13.247 1.00 94.19 115 LYS A CA 1
ATOM 937 C C . LYS A 1 115 ? -0.431 -16.300 -12.155 1.00 94.19 115 LYS A C 1
ATOM 939 O O . LYS A 1 115 ? 0.771 -16.082 -12.045 1.00 94.19 115 LYS A O 1
ATOM 944 N N . VAL A 1 116 ? -1.331 -15.830 -11.292 1.00 96.19 116 VAL A N 1
ATOM 945 C CA . VAL A 1 116 ? -0.988 -15.006 -10.125 1.00 96.19 116 VAL A CA 1
ATOM 946 C C . VAL A 1 116 ? -1.064 -15.866 -8.855 1.00 96.19 116 VAL A C 1
ATOM 948 O O . VAL A 1 116 ? -2.134 -15.979 -8.255 1.00 96.19 116 VAL A O 1
ATOM 951 N N . PRO A 1 117 ? 0.041 -16.500 -8.415 1.00 95.25 117 PRO A N 1
ATOM 952 C CA . PRO A 1 117 ? -0.002 -17.563 -7.401 1.00 95.25 117 PRO A CA 1
ATOM 953 C C . PRO A 1 117 ? -0.434 -17.083 -6.008 1.00 95.25 117 PRO A C 1
ATOM 955 O O . PRO A 1 117 ? -0.867 -17.880 -5.181 1.00 95.25 117 PRO A O 1
ATOM 958 N N . PHE A 1 118 ? -0.327 -15.783 -5.731 1.00 97.12 118 PHE A N 1
ATOM 959 C CA . PHE A 1 118 ? -0.654 -15.195 -4.431 1.00 97.12 118 PHE A CA 1
ATOM 960 C C . PHE A 1 118 ? -2.022 -14.498 -4.394 1.00 97.12 118 PHE A C 1
ATOM 962 O O . PHE A 1 118 ? -2.425 -14.050 -3.319 1.00 97.12 118 PHE A O 1
ATOM 969 N N . ALA A 1 119 ? -2.745 -14.424 -5.522 1.00 96.69 119 ALA A N 1
ATOM 970 C CA . ALA A 1 119 ? -4.016 -13.703 -5.617 1.00 96.69 119 ALA A CA 1
ATOM 971 C C . ALA A 1 119 ? -5.029 -14.210 -4.583 1.00 96.69 119 ALA A C 1
ATOM 973 O O . ALA A 1 119 ? -5.509 -13.428 -3.766 1.00 96.69 119 ALA A O 1
ATOM 974 N N . SER A 1 120 ? -5.262 -15.525 -4.519 1.00 96.75 120 SER A N 1
ATOM 975 C CA . SER A 1 120 ? -6.217 -16.117 -3.572 1.00 96.75 120 SER A CA 1
ATOM 976 C C . SER A 1 120 ? -5.881 -15.786 -2.116 1.00 96.75 120 SER A C 1
ATOM 978 O O . SER A 1 120 ? -6.769 -15.483 -1.322 1.00 96.75 120 SER A O 1
ATOM 980 N N . LYS A 1 121 ? -4.590 -15.781 -1.755 1.00 97.94 121 LYS A N 1
ATOM 981 C CA . LYS A 1 121 ? -4.140 -15.444 -0.395 1.00 97.94 121 LYS A CA 1
ATOM 982 C C . LYS A 1 121 ? -4.360 -13.962 -0.076 1.00 97.94 121 LYS A C 1
ATOM 984 O O . LYS A 1 121 ? -4.805 -13.648 1.027 1.00 97.94 121 LYS A O 1
ATOM 989 N N . ALA A 1 122 ? -4.052 -13.067 -1.014 1.00 96.81 122 ALA A N 1
ATOM 990 C CA . ALA A 1 122 ? -4.254 -11.628 -0.849 1.00 96.81 122 ALA A CA 1
ATOM 991 C C . ALA A 1 122 ? -5.744 -11.271 -0.742 1.00 96.81 122 ALA A C 1
ATOM 993 O O . ALA A 1 122 ? -6.150 -10.571 0.184 1.00 96.81 122 ALA A O 1
ATOM 994 N N . MET A 1 123 ? -6.569 -11.831 -1.629 1.00 97.06 123 MET A N 1
ATOM 995 C CA . MET A 1 123 ? -8.020 -11.633 -1.638 1.00 97.06 123 MET A CA 1
ATOM 996 C C . MET A 1 123 ? -8.679 -12.163 -0.358 1.00 97.06 123 MET A C 1
ATOM 998 O O . MET A 1 123 ? -9.527 -11.489 0.223 1.00 97.06 123 MET A O 1
ATOM 1002 N N . HIS A 1 124 ? -8.233 -13.316 0.155 1.00 97.25 124 HIS A N 1
ATOM 1003 C CA . HIS A 1 124 ? -8.725 -13.861 1.427 1.00 97.25 124 HIS A CA 1
ATOM 1004 C C . HIS A 1 124 ? -8.416 -12.962 2.631 1.00 97.25 124 HIS A C 1
ATOM 1006 O O . HIS A 1 124 ? -9.218 -12.864 3.560 1.00 97.25 124 HIS A O 1
ATOM 1012 N N . ILE A 1 125 ? -7.262 -12.286 2.630 1.00 96.50 125 ILE A N 1
ATOM 1013 C CA . ILE A 1 125 ? -6.921 -11.320 3.683 1.00 96.50 125 ILE A CA 1
ATOM 1014 C C . ILE A 1 125 ? -7.904 -10.147 3.661 1.00 96.50 125 ILE A C 1
ATOM 1016 O O . ILE A 1 125 ? -8.447 -9.818 4.714 1.00 96.50 125 ILE A O 1
ATOM 1020 N N . LEU A 1 126 ? -8.194 -9.573 2.490 1.00 97.12 126 LEU A N 1
ATOM 1021 C CA . LEU A 1 126 ? -9.180 -8.493 2.364 1.00 97.12 126 LEU A CA 1
ATOM 1022 C C . LEU A 1 126 ? -10.582 -8.956 2.773 1.00 97.12 126 LEU A C 1
ATOM 1024 O O . LEU A 1 126 ? -11.256 -8.273 3.542 1.00 97.12 126 LEU A O 1
ATOM 1028 N N . HIS A 1 127 ? -10.989 -10.158 2.366 1.00 97.25 127 HIS A N 1
ATOM 1029 C CA . HIS A 1 127 ? -12.270 -10.731 2.779 1.00 97.25 127 HIS A CA 1
ATOM 1030 C C . HIS A 1 127 ? -12.390 -10.820 4.311 1.00 97.25 127 HIS A C 1
ATOM 1032 O O . HIS A 1 127 ? -13.372 -10.363 4.894 1.00 97.25 127 HIS A O 1
ATOM 1038 N N . LYS A 1 128 ? -11.348 -11.305 5.005 1.00 95.94 128 LYS A N 1
ATOM 1039 C CA . LYS A 1 128 ? -11.309 -11.340 6.482 1.00 95.94 128 LYS A CA 1
ATOM 1040 C C . LYS A 1 128 ? -11.394 -9.959 7.137 1.00 95.94 128 LYS A C 1
ATOM 1042 O O . LYS A 1 128 ? -11.849 -9.859 8.274 1.00 95.94 128 LYS A O 1
ATOM 1047 N N . LYS A 1 129 ? -10.969 -8.903 6.440 1.00 96.38 129 LYS A N 1
ATOM 1048 C CA . LYS A 1 129 ? -11.078 -7.509 6.893 1.00 96.38 129 LYS A CA 1
ATOM 1049 C C . LYS A 1 129 ? -12.457 -6.893 6.636 1.00 96.38 129 LYS A C 1
ATOM 1051 O O . LYS A 1 129 ? -12.674 -5.750 7.030 1.00 96.38 129 LYS A O 1
ATOM 1056 N N . GLY A 1 130 ? -13.393 -7.639 6.046 1.00 96.44 130 GLY A N 1
ATOM 1057 C CA . GLY A 1 130 ? -14.776 -7.213 5.829 1.00 96.44 130 GLY A CA 1
ATOM 1058 C C . GLY A 1 130 ? -15.032 -6.539 4.482 1.00 96.44 130 GLY A C 1
ATOM 1059 O O . GLY A 1 130 ? -16.074 -5.904 4.330 1.00 96.44 130 GLY A O 1
ATOM 1060 N N . PHE A 1 131 ? -14.107 -6.654 3.524 1.00 96.88 131 PHE A N 1
ATOM 1061 C CA . PHE A 1 131 ? -14.323 -6.150 2.169 1.00 96.88 131 PHE A CA 1
ATOM 1062 C C . PHE A 1 131 ? -15.367 -7.009 1.430 1.00 96.88 131 PHE A C 1
ATOM 1064 O O . PHE A 1 131 ? -15.298 -8.238 1.528 1.00 96.88 131 PHE A O 1
ATOM 1071 N N . PRO A 1 132 ? -16.301 -6.392 0.680 1.00 95.56 132 PRO A N 1
ATOM 1072 C CA . PRO A 1 132 ? -17.245 -7.119 -0.169 1.00 95.56 132 PRO A CA 1
ATOM 1073 C C . PRO A 1 132 ? -16.534 -7.979 -1.216 1.00 95.56 132 PRO A C 1
ATOM 1075 O O . PRO A 1 132 ? -15.534 -7.559 -1.801 1.00 95.56 132 PRO A O 1
ATOM 1078 N N . ALA A 1 133 ? -17.060 -9.175 -1.482 1.00 95.25 133 ALA A N 1
ATOM 1079 C CA . ALA A 1 133 ? -16.449 -10.106 -2.428 1.00 95.25 133 ALA A CA 1
ATOM 1080 C C . ALA A 1 133 ? -16.365 -9.519 -3.847 1.00 95.25 133 ALA A C 1
ATOM 1082 O O . ALA A 1 133 ? -15.365 -9.738 -4.531 1.00 95.25 133 ALA A O 1
ATOM 1083 N N . GLU A 1 134 ? -17.360 -8.728 -4.262 1.00 94.75 134 GLU A N 1
ATOM 1084 C CA . GLU A 1 134 ? -17.380 -8.091 -5.580 1.00 94.75 134 GLU A CA 1
ATOM 1085 C C . GLU A 1 134 ? -16.307 -7.005 -5.777 1.00 94.75 134 GLU A C 1
ATOM 1087 O O . GLU A 1 134 ? -15.856 -6.801 -6.903 1.00 94.75 134 GLU A O 1
ATOM 1092 N N . SER A 1 135 ? -15.849 -6.328 -4.716 1.00 93.56 135 SER A N 1
ATOM 1093 C CA . SER A 1 135 ? -14.885 -5.216 -4.829 1.00 93.56 135 SER A CA 1
ATOM 1094 C C . SER A 1 135 ? -13.427 -5.645 -4.654 1.00 93.56 135 SER A C 1
ATOM 1096 O O . SER A 1 135 ? -12.510 -4.961 -5.111 1.00 93.56 135 SER A O 1
ATOM 1098 N N . ILE A 1 136 ? -13.182 -6.800 -4.033 1.00 96.38 136 ILE A N 1
ATOM 1099 C CA . ILE A 1 136 ? -11.830 -7.326 -3.798 1.00 96.38 136 ILE A CA 1
ATOM 1100 C C . ILE A 1 136 ? -11.009 -7.484 -5.096 1.00 96.38 136 ILE A C 1
ATOM 1102 O O . ILE A 1 136 ? -9.846 -7.062 -5.096 1.00 96.38 136 ILE A O 1
ATOM 1106 N N . PRO A 1 137 ? -11.549 -8.038 -6.205 1.00 96.00 137 PRO A N 1
ATOM 1107 C CA . PRO A 1 137 ? -10.810 -8.133 -7.463 1.00 96.00 137 PRO A CA 1
ATOM 1108 C C . PRO A 1 137 ? -10.368 -6.773 -8.006 1.00 96.00 137 PRO A C 1
ATOM 1110 O O . PRO A 1 137 ? 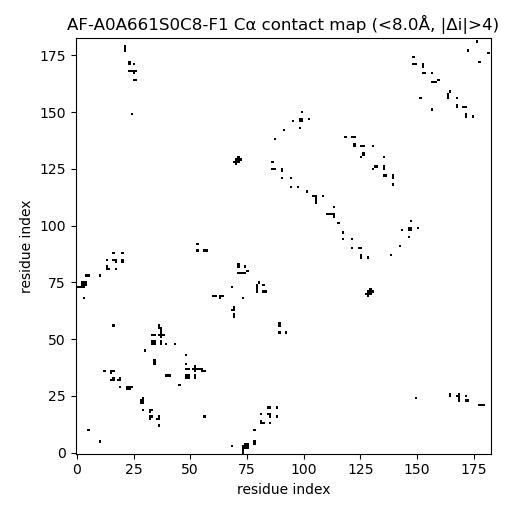-9.237 -6.654 -8.479 1.00 96.00 137 PRO A O 1
ATOM 1113 N N . HIS A 1 138 ? -11.217 -5.746 -7.880 1.00 94.50 138 HIS A N 1
ATOM 1114 C CA . HIS A 1 138 ? -10.907 -4.375 -8.299 1.00 94.50 138 HIS A CA 1
ATOM 1115 C C . HIS A 1 138 ? -9.711 -3.816 -7.528 1.00 94.50 138 HIS A C 1
ATOM 1117 O O . HIS A 1 138 ? -8.707 -3.433 -8.128 1.00 94.50 138 HIS A O 1
ATOM 1123 N N . TYR A 1 139 ? -9.750 -3.868 -6.193 1.00 94.56 139 TYR A N 1
ATOM 1124 C CA . TYR A 1 139 ? -8.642 -3.388 -5.361 1.00 94.56 139 TYR A CA 1
ATOM 1125 C C . TYR A 1 139 ? -7.338 -4.154 -5.599 1.00 94.56 139 TYR A C 1
ATOM 1127 O O . TYR A 1 139 ? -6.251 -3.564 -5.583 1.00 94.56 139 TYR A O 1
ATOM 1135 N N . PHE A 1 140 ? -7.425 -5.465 -5.840 1.00 96.19 140 PHE A N 1
ATOM 1136 C CA . PHE A 1 140 ? -6.262 -6.278 -6.180 1.00 96.19 140 PHE A CA 1
ATOM 1137 C C . PHE A 1 140 ? -5.662 -5.871 -7.535 1.00 96.19 140 PHE A C 1
ATOM 1139 O O . PHE A 1 140 ? -4.448 -5.685 -7.642 1.00 96.19 140 PHE A O 1
ATOM 1146 N N . ALA A 1 141 ? -6.500 -5.688 -8.558 1.00 94.69 141 ALA A N 1
ATOM 1147 C CA . ALA A 1 141 ? -6.065 -5.251 -9.880 1.00 94.69 141 ALA A CA 1
ATOM 1148 C C . ALA A 1 141 ? -5.448 -3.843 -9.839 1.00 94.69 141 ALA A C 1
ATOM 1150 O O . ALA A 1 141 ? -4.365 -3.637 -10.390 1.00 94.69 141 ALA A O 1
ATOM 1151 N N . LEU A 1 142 ? -6.075 -2.901 -9.127 1.00 93.62 142 LEU A N 1
ATOM 1152 C CA . LEU A 1 142 ? -5.552 -1.547 -8.927 1.00 93.62 142 LEU A CA 1
ATOM 1153 C C . LEU A 1 142 ? -4.186 -1.573 -8.228 1.00 93.62 142 LEU A C 1
ATOM 1155 O O . LEU A 1 142 ? -3.242 -0.932 -8.689 1.00 93.62 142 LEU A O 1
ATOM 1159 N N . SER A 1 143 ? -4.048 -2.380 -7.172 1.00 95.12 143 SER A N 1
ATOM 1160 C CA . SER A 1 143 ? -2.772 -2.599 -6.476 1.00 95.12 143 SER A CA 1
ATOM 1161 C C . SER A 1 143 ? -1.674 -3.065 -7.435 1.00 95.12 143 SER A C 1
ATOM 1163 O O . SER A 1 143 ? -0.557 -2.541 -7.409 1.00 95.12 143 SER A O 1
ATOM 1165 N N . TYR A 1 144 ? -1.990 -4.005 -8.329 1.00 95.81 144 TYR A N 1
ATOM 1166 C CA . TYR A 1 144 ? -1.037 -4.458 -9.339 1.00 95.81 144 TYR A CA 1
ATOM 1167 C C . TYR A 1 144 ? -0.634 -3.336 -10.304 1.00 95.81 144 TYR A C 1
ATOM 1169 O O . TYR A 1 144 ? 0.560 -3.163 -10.558 1.00 95.81 144 TYR A O 1
ATOM 1177 N N . GLN A 1 145 ? -1.584 -2.533 -10.799 1.00 94.94 145 GLN A N 1
ATOM 1178 C CA . GLN A 1 145 ? -1.271 -1.421 -11.707 1.00 94.94 145 GLN A CA 1
ATOM 1179 C C . GLN A 1 145 ? -0.405 -0.350 -11.035 1.00 94.94 145 GLN A C 1
ATOM 1181 O O . GLN A 1 145 ? 0.596 0.074 -11.618 1.00 94.94 145 GLN A O 1
ATOM 1186 N N . LEU A 1 146 ? -0.721 0.027 -9.791 1.00 94.50 146 LEU A N 1
ATOM 1187 C CA . LEU A 1 146 ? 0.080 0.968 -9.001 1.00 94.50 146 LEU A CA 1
ATOM 1188 C C . LEU A 1 146 ? 1.520 0.470 -8.848 1.00 94.50 146 LEU A C 1
ATOM 1190 O O . LEU A 1 146 ? 2.476 1.211 -9.103 1.00 94.50 146 LEU A O 1
ATOM 1194 N N . ARG A 1 147 ? 1.697 -0.807 -8.480 1.00 95.94 147 ARG A N 1
ATOM 1195 C CA . ARG A 1 147 ? 3.036 -1.381 -8.312 1.00 95.94 147 ARG A CA 1
ATOM 1196 C C . ARG A 1 147 ? 3.796 -1.458 -9.632 1.00 95.94 147 ARG A C 1
ATOM 1198 O O . ARG A 1 147 ? 4.979 -1.124 -9.667 1.00 95.94 147 ARG A O 1
ATOM 1205 N N . ARG A 1 148 ? 3.126 -1.861 -10.711 1.00 95.69 148 ARG A N 1
ATOM 1206 C CA . ARG A 1 148 ? 3.710 -1.992 -12.050 1.00 95.69 148 ARG A CA 1
ATOM 1207 C C . ARG A 1 148 ? 4.192 -0.652 -12.595 1.00 95.69 148 ARG A C 1
ATOM 1209 O O . ARG A 1 148 ? 5.332 -0.554 -13.043 1.00 95.69 148 ARG A O 1
ATOM 1216 N N . ALA A 1 149 ? 3.376 0.391 -12.496 1.00 95.50 149 ALA A N 1
ATOM 1217 C CA . ALA A 1 149 ? 3.779 1.738 -12.884 1.00 95.50 149 ALA A CA 1
ATOM 1218 C C . ALA A 1 149 ? 4.964 2.243 -12.045 1.00 95.50 149 ALA A C 1
ATOM 1220 O O . ALA A 1 149 ? 5.935 2.762 -12.601 1.00 95.50 149 ALA A O 1
ATOM 1221 N N . PHE A 1 150 ? 4.935 2.029 -10.723 1.00 94.75 150 PHE A N 1
ATOM 1222 C CA . PHE A 1 150 ? 6.056 2.383 -9.850 1.00 94.75 150 PHE A CA 1
ATOM 1223 C C . PHE A 1 150 ? 7.344 1.669 -10.277 1.00 94.75 150 PHE A C 1
ATOM 1225 O O . PHE A 1 150 ? 8.383 2.315 -10.392 1.00 94.75 150 PHE A O 1
ATOM 1232 N N . TYR A 1 151 ? 7.275 0.360 -10.543 1.00 95.31 151 TYR A N 1
ATOM 1233 C CA . TYR A 1 151 ? 8.415 -0.449 -10.976 1.00 95.31 151 TYR A CA 1
ATOM 1234 C C . TYR A 1 151 ? 9.062 0.125 -12.240 1.00 95.31 151 TYR A C 1
ATOM 1236 O O . TYR A 1 151 ? 10.268 0.367 -12.256 1.00 95.31 151 TYR A O 1
ATOM 1244 N N . PHE A 1 152 ? 8.27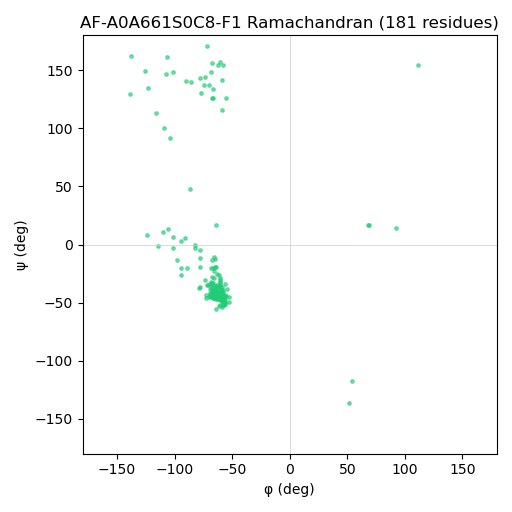5 0.416 -13.280 1.00 95.25 152 PHE A N 1
ATOM 1245 C CA . PHE A 1 152 ? 8.818 0.947 -14.532 1.00 95.25 152 PHE A CA 1
ATOM 1246 C C . PHE A 1 152 ? 9.389 2.359 -14.382 1.00 95.25 152 PHE A C 1
ATOM 1248 O O . PHE A 1 152 ? 10.490 2.608 -14.874 1.00 95.25 152 PHE A O 1
ATOM 1255 N N . ILE A 1 153 ? 8.704 3.265 -13.677 1.00 94.69 153 ILE A N 1
ATOM 1256 C CA . ILE A 1 153 ? 9.198 4.637 -13.463 1.00 94.69 153 ILE A CA 1
ATOM 1257 C C . ILE A 1 153 ? 10.474 4.629 -12.611 1.00 94.69 153 ILE A C 1
ATOM 1259 O O . ILE A 1 153 ? 11.420 5.365 -12.895 1.00 94.69 153 ILE A O 1
ATOM 1263 N N . SER A 1 154 ? 10.520 3.793 -11.572 1.00 92.19 154 SER A N 1
ATOM 1264 C CA . SER A 1 154 ? 11.671 3.696 -10.675 1.00 92.19 154 SER A CA 1
ATOM 1265 C C . SER A 1 154 ? 12.888 3.070 -11.360 1.00 92.19 154 SER A C 1
ATOM 1267 O O . SER A 1 154 ? 14.001 3.555 -11.162 1.00 92.19 154 SER A O 1
ATOM 1269 N N . ASN A 1 155 ? 12.688 2.018 -12.162 1.00 90.94 155 ASN A N 1
ATOM 1270 C CA . ASN A 1 155 ? 13.787 1.212 -12.698 1.00 90.94 155 ASN A CA 1
ATOM 1271 C C . ASN A 1 155 ? 14.257 1.652 -14.091 1.00 90.94 155 ASN A C 1
ATOM 1273 O O . ASN A 1 155 ? 15.416 1.420 -14.420 1.00 90.94 155 ASN A O 1
ATOM 1277 N N . SER A 1 156 ? 13.401 2.282 -14.902 1.00 89.81 156 SER A N 1
ATOM 1278 C CA . SER A 1 156 ? 13.770 2.696 -16.270 1.00 89.81 156 SER A CA 1
ATOM 1279 C C . SER A 1 156 ? 14.373 4.103 -16.323 1.00 89.81 156 SER A C 1
ATOM 1281 O O . SER A 1 156 ? 15.062 4.444 -17.278 1.00 89.81 156 SER A O 1
ATOM 1283 N N . LEU A 1 157 ? 14.125 4.935 -15.303 1.00 90.12 157 LEU A N 1
ATOM 1284 C CA . LEU A 1 157 ? 14.634 6.305 -15.222 1.00 90.12 157 LEU A CA 1
ATOM 1285 C C . LEU A 1 157 ? 15.717 6.405 -14.146 1.00 90.12 157 LEU A C 1
ATOM 1287 O O . LEU A 1 157 ? 15.432 6.508 -12.949 1.00 90.12 157 LEU A O 1
ATOM 1291 N N . VAL A 1 158 ? 16.976 6.390 -14.578 1.00 88.19 158 VAL A N 1
ATOM 1292 C CA . VAL A 1 158 ? 18.144 6.437 -13.689 1.00 88.19 158 VAL A CA 1
ATOM 1293 C C . VAL A 1 158 ? 18.391 7.863 -13.189 1.00 88.19 158 VAL A C 1
ATOM 1295 O O . VAL A 1 158 ? 18.200 8.835 -13.913 1.00 88.19 158 VAL A O 1
ATOM 1298 N N . GLY A 1 159 ? 18.827 7.992 -11.935 1.00 85.25 159 GLY A N 1
ATOM 1299 C CA . GLY A 1 159 ? 19.228 9.267 -11.341 1.00 85.25 159 GLY A CA 1
ATOM 1300 C C . GLY A 1 159 ? 18.288 9.781 -10.249 1.00 85.25 159 GLY A C 1
ATOM 1301 O O . GLY A 1 159 ? 17.093 9.461 -10.189 1.00 85.25 159 GLY A O 1
ATOM 1302 N N . SER A 1 160 ? 18.877 10.586 -9.364 1.00 85.62 160 SER A N 1
ATOM 1303 C CA . SER A 1 160 ? 18.263 11.156 -8.157 1.00 85.62 160 SER A CA 1
ATOM 1304 C C . SER A 1 160 ? 18.350 12.687 -8.100 1.00 85.62 160 SER A C 1
ATOM 1306 O O . SER A 1 160 ? 17.986 13.282 -7.083 1.00 85.62 160 SER A O 1
ATOM 1308 N N . SER A 1 161 ? 18.801 13.334 -9.183 1.00 92.50 161 SER A N 1
ATOM 1309 C CA . SER A 1 161 ? 18.853 14.793 -9.278 1.00 92.50 161 SER A CA 1
ATOM 1310 C C . SER A 1 161 ? 17.453 15.416 -9.135 1.00 92.50 161 SER A C 1
ATOM 1312 O O . SER A 1 161 ? 16.444 14.759 -9.427 1.00 92.50 161 SER A O 1
ATOM 1314 N N . PRO A 1 162 ? 17.348 16.695 -8.728 1.00 92.19 162 PRO A N 1
ATOM 1315 C CA . PRO A 1 162 ? 16.054 17.359 -8.569 1.00 92.19 162 PRO A CA 1
ATOM 1316 C C . PRO A 1 162 ? 15.174 17.317 -9.830 1.00 92.19 162 PRO A C 1
ATOM 1318 O O . PRO A 1 162 ? 13.963 17.108 -9.732 1.00 92.19 162 PRO A O 1
ATOM 1321 N N . CYS A 1 163 ? 15.767 17.449 -11.025 1.00 93.88 163 CYS A N 1
ATOM 1322 C CA . CYS A 1 163 ? 15.029 17.344 -12.286 1.00 93.88 163 CYS A CA 1
ATOM 1323 C C . CYS A 1 163 ? 14.491 15.923 -12.528 1.00 93.88 163 CYS A C 1
ATOM 1325 O O . CYS A 1 163 ? 13.328 15.778 -12.908 1.00 93.88 163 CYS A O 1
ATOM 1327 N N . MET A 1 164 ? 15.270 14.880 -12.216 1.00 94.06 164 MET A N 1
ATOM 1328 C CA . MET A 1 164 ? 14.823 13.488 -12.333 1.00 94.06 164 MET A CA 1
ATOM 1329 C C . MET A 1 164 ? 13.710 13.149 -11.342 1.00 94.06 164 MET A C 1
ATOM 1331 O O . MET A 1 164 ? 12.731 12.503 -11.721 1.00 94.06 164 MET A O 1
ATOM 1335 N N . LYS A 1 165 ? 13.797 13.628 -10.094 1.00 91.50 165 LYS A N 1
ATOM 1336 C CA . LYS A 1 165 ? 12.705 13.487 -9.115 1.00 91.50 165 LYS A CA 1
ATOM 1337 C C . LYS A 1 165 ? 11.420 14.159 -9.614 1.00 91.50 165 LYS A C 1
ATOM 1339 O O . LYS A 1 165 ? 10.347 13.557 -9.562 1.00 91.50 165 LYS A O 1
ATOM 1344 N N . LYS A 1 166 ? 11.522 15.377 -10.165 1.00 93.50 166 LYS A N 1
ATOM 1345 C CA . LYS A 1 166 ? 10.377 16.109 -10.738 1.00 93.50 166 LYS A CA 1
ATOM 1346 C C . LYS A 1 166 ? 9.745 15.360 -11.916 1.00 93.50 166 LYS A C 1
ATOM 1348 O O . LYS A 1 166 ? 8.520 15.254 -11.957 1.00 93.50 166 LYS A O 1
ATOM 1353 N N . LEU A 1 167 ? 10.558 14.803 -12.816 1.00 94.75 167 LEU A N 1
ATOM 1354 C CA . LEU A 1 167 ? 10.085 13.992 -13.941 1.00 94.75 167 LEU A CA 1
ATOM 1355 C C . LEU A 1 167 ? 9.314 12.755 -13.461 1.00 94.75 167 LEU A C 1
ATOM 1357 O O . LEU A 1 167 ? 8.166 12.570 -13.857 1.00 94.75 167 LEU A O 1
ATOM 1361 N N . LYS A 1 168 ? 9.895 11.951 -12.558 1.00 94.88 168 LYS A N 1
ATOM 1362 C CA . LYS A 1 168 ? 9.240 10.753 -11.994 1.00 94.88 168 LYS A CA 1
ATOM 1363 C C . LYS A 1 168 ? 7.897 11.092 -11.341 1.00 94.88 168 LYS A C 1
ATOM 1365 O O . LYS A 1 168 ? 6.896 10.422 -11.590 1.00 94.88 168 LYS A O 1
ATOM 1370 N N . LYS A 1 169 ? 7.857 12.185 -10.570 1.00 92.88 169 LYS A N 1
ATOM 1371 C CA . LYS A 1 169 ? 6.631 12.698 -9.946 1.00 92.88 169 LYS A CA 1
ATOM 1372 C C . LYS A 1 169 ? 5.560 13.050 -10.987 1.00 92.88 169 LYS A C 1
ATOM 1374 O O . LYS A 1 169 ? 4.413 12.646 -10.827 1.00 92.88 169 LYS A O 1
ATOM 1379 N N . HIS A 1 170 ? 5.917 13.784 -12.043 1.00 92.69 170 HIS A N 1
ATOM 1380 C CA . HIS A 1 170 ? 4.971 14.184 -13.093 1.00 92.69 170 HIS A CA 1
ATOM 1381 C C . HIS A 1 170 ? 4.476 13.001 -13.932 1.00 92.69 170 HIS A C 1
ATOM 1383 O O . HIS A 1 170 ? 3.304 12.976 -14.299 1.00 92.69 170 HIS A O 1
ATOM 1389 N N . LEU A 1 171 ? 5.329 12.010 -14.203 1.00 93.81 171 LEU A N 1
ATOM 1390 C CA . LEU A 1 171 ? 4.921 10.787 -14.898 1.00 93.81 171 LEU A CA 1
ATOM 1391 C C . LEU A 1 171 ? 3.883 10.012 -14.093 1.00 93.81 171 LEU A C 1
ATOM 1393 O O . LEU A 1 171 ? 2.864 9.609 -14.642 1.00 93.81 171 LEU A O 1
ATOM 1397 N N . TRP A 1 172 ? 4.093 9.872 -12.782 1.00 93.31 172 TRP A N 1
ATOM 1398 C CA . TRP A 1 172 ? 3.104 9.236 -11.916 1.00 93.31 172 TRP A CA 1
ATOM 1399 C C . TRP A 1 172 ? 1.746 9.943 -11.972 1.00 93.31 172 TRP A C 1
ATOM 1401 O O . TRP A 1 172 ? 0.736 9.270 -12.118 1.00 93.31 172 TRP A O 1
ATOM 1411 N N . TYR A 1 173 ? 1.719 11.279 -11.929 1.00 89.56 173 TYR A N 1
ATOM 1412 C CA . TYR A 1 173 ? 0.469 12.045 -12.039 1.00 89.56 173 TYR A CA 1
ATOM 1413 C C . TYR A 1 173 ? -0.196 11.992 -13.422 1.00 89.56 173 TYR A C 1
ATOM 1415 O O . TYR A 1 173 ? -1.380 12.285 -13.533 1.00 89.56 173 TYR A O 1
ATOM 1423 N N . ASN A 1 174 ? 0.547 11.649 -14.477 1.00 87.81 174 ASN A N 1
ATOM 1424 C CA . ASN A 1 174 ? -0.044 11.412 -15.795 1.00 87.81 174 ASN A CA 1
ATOM 1425 C C . ASN A 1 174 ? -0.704 10.032 -15.877 1.00 87.81 174 ASN A C 1
ATOM 1427 O O . ASN A 1 174 ? -1.735 9.888 -16.521 1.00 87.81 174 ASN A O 1
ATOM 1431 N N . VAL A 1 175 ? -0.107 9.020 -15.238 1.00 86.38 175 VAL A N 1
ATOM 1432 C CA . VAL A 1 175 ? -0.649 7.652 -15.231 1.00 86.38 175 VAL A CA 1
ATOM 1433 C C . VAL A 1 175 ? -1.789 7.516 -14.228 1.00 86.38 175 VAL A C 1
ATOM 1435 O O . VAL A 1 175 ? -2.766 6.827 -14.508 1.00 86.38 175 VAL A O 1
ATOM 1438 N N . PHE A 1 176 ? -1.678 8.176 -13.072 1.00 84.62 176 PHE A N 1
ATOM 1439 C CA . PHE A 1 176 ? -2.705 8.173 -12.044 1.00 84.62 176 PHE A CA 1
ATOM 1440 C C . PHE A 1 176 ? -3.167 9.578 -11.686 1.00 84.62 176 PHE A C 1
ATOM 1442 O O . PHE A 1 176 ? -2.347 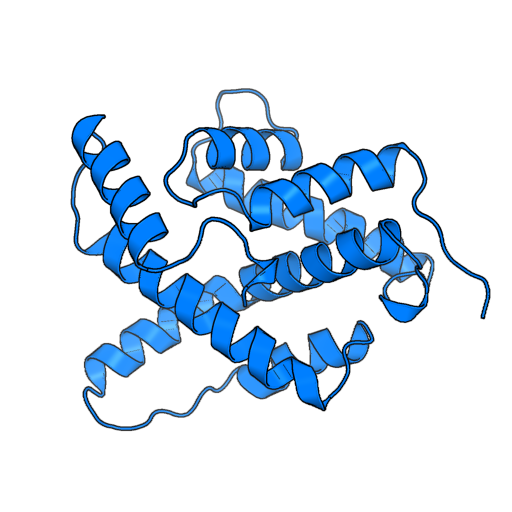10.456 -11.432 1.00 84.62 176 PHE A O 1
ATOM 1449 N N . THR A 1 177 ? -4.485 9.775 -11.587 1.00 67.56 177 THR A N 1
ATOM 1450 C CA . THR A 1 177 ? -5.036 11.020 -11.042 1.00 67.56 177 THR A CA 1
ATOM 1451 C C . THR A 1 177 ? -4.530 11.284 -9.618 1.00 67.56 177 THR A C 1
ATOM 1453 O O . THR A 1 177 ? -4.174 10.376 -8.865 1.00 67.56 177 THR A O 1
ATOM 1456 N N . TYR A 1 178 ? -4.512 12.564 -9.251 1.00 55.56 178 TYR A N 1
ATOM 1457 C CA . TYR A 1 178 ? -4.235 13.042 -7.899 1.00 55.56 178 TYR A CA 1
ATOM 1458 C C . TYR A 1 178 ? -5.335 12.663 -6.893 1.00 55.56 178 TYR A C 1
ATOM 1460 O O . TYR A 1 178 ? -5.118 12.809 -5.691 1.00 55.56 178 TYR A O 1
ATOM 1468 N N . ASN A 1 179 ? -6.502 12.211 -7.369 1.00 57.03 179 ASN A N 1
ATOM 1469 C CA . ASN A 1 179 ? -7.643 11.842 -6.540 1.00 57.03 179 ASN A CA 1
ATOM 1470 C C . ASN A 1 179 ? -7.966 10.349 -6.676 1.00 57.03 179 ASN A C 1
ATOM 1472 O O . ASN A 1 179 ? -8.424 9.924 -7.736 1.00 57.03 179 ASN A O 1
ATOM 1476 N N . ILE A 1 180 ? -7.774 9.562 -5.613 1.00 53.06 180 ILE A N 1
ATOM 1477 C CA . ILE A 1 180 ? -8.152 8.145 -5.656 1.00 53.06 180 ILE A CA 1
ATOM 1478 C C . ILE A 1 180 ? -9.661 7.948 -5.777 1.00 53.06 180 ILE A C 1
ATOM 1480 O O . ILE A 1 180 ? -10.070 6.893 -6.228 1.00 53.06 180 ILE A O 1
ATOM 1484 N N . ASP A 1 181 ? -10.476 8.934 -5.378 1.00 54.50 181 ASP A N 1
ATOM 1485 C CA . ASP A 1 181 ? -11.938 8.804 -5.383 1.00 54.50 181 ASP A CA 1
ATOM 1486 C C . ASP A 1 181 ? -12.489 8.680 -6.813 1.00 54.50 181 ASP A C 1
ATOM 1488 O O . ASP A 1 181 ? -13.666 8.397 -7.011 1.00 54.50 181 ASP A O 1
ATOM 1492 N N . HIS A 1 182 ? -11.648 8.916 -7.826 1.00 57.84 182 HIS A N 1
ATOM 1493 C CA . HIS A 1 182 ? -11.978 8.692 -9.231 1.00 57.84 182 HIS A CA 1
ATOM 1494 C C . HIS A 1 182 ? -11.592 7.273 -9.723 1.00 57.84 182 HIS A C 1
ATOM 1496 O O . HIS A 1 1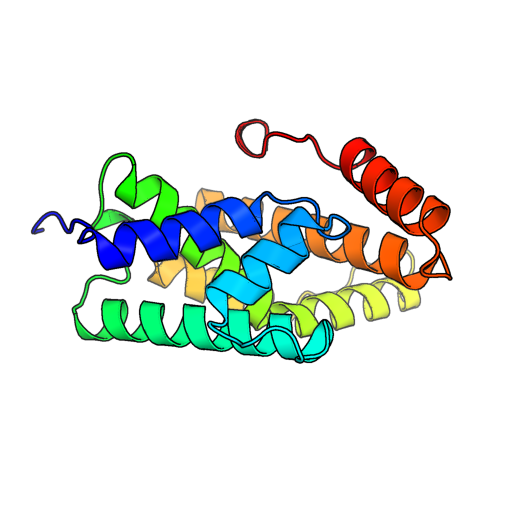82 ? -11.699 7.019 -10.924 1.00 57.84 182 HIS A O 1
ATOM 1502 N N . TYR A 1 183 ? -11.119 6.379 -8.841 1.00 50.88 183 TYR A N 1
ATOM 1503 C CA . TYR A 1 183 ? -10.776 4.970 -9.105 1.00 50.88 183 TYR A CA 1
ATOM 1504 C C . TYR A 1 183 ? -11.628 4.004 -8.281 1.00 50.88 183 TYR A C 1
ATOM 1506 O O . TYR A 1 183 ? -11.858 2.879 -8.783 1.00 50.88 183 TYR A O 1
#

Nearest PDB structures (foldseek):
  3pja-assembly2_J-2  TM=2.326E-01  e=4.643E+00  Homo sapiens
  6xr2-assembly1_A  TM=2.726E-01  e=8.535E+00  synthetic construct
  2iiu-assembly2_B  TM=1.715E-01  e=2.410E+00  Shewanella oneidensis
  2olt-assembly1_C  TM=1.895E-01  e=4.643E+00  Shewanella oneidensis MR-1

Foldseek 3Di:
DAQDDDDPVRCVLLVLVVVLLLPQPLDPSNQVSLQVQLVDDPPDDSVVSNVSSLVSLVVVLVVCVVVVNQALVSYDDPRSVSSLSSLLSNLLVVCLVLLVVVLVVCVVCPPDDDDSVCLVVSLVSVVVNHDDNVCSVVSVVVSSVLSNLCCCLVPVQDDDDPVSSVVSRVSSCVSDPSDPVVD

Solvent-accessible surface area (backbone atoms only — not comparable to full-atom values): 10401 Å² total; per-residue (Å²): 132,82,79,47,76,67,52,75,66,56,43,54,52,42,47,46,50,35,52,37,73,66,34,55,91,55,37,72,65,22,53,54,36,31,32,63,59,37,70,57,70,100,79,68,54,77,69,57,30,50,54,42,19,53,50,46,52,50,54,53,49,50,54,32,43,79,68,74,55,53,31,40,78,36,33,56,71,70,54,20,56,35,48,46,47,42,52,51,49,53,52,47,62,75,40,43,66,59,49,54,49,50,53,56,50,39,66,74,47,58,93,50,90,74,86,67,92,57,50,68,63,56,47,50,53,44,43,69,30,55,50,57,80,85,53,46,61,54,56,52,51,51,49,50,51,56,51,49,52,49,49,50,53,61,70,73,50,83,73,80,50,73,67,46,38,52,48,48,37,51,52,48,52,71,78,37,71,90,51,71,91,84,112

Mean predicted aligned error: 4.95 Å

Secondary structure (DSSP, 8-state):
-PPP---HHHHHHHHHHHHHHHS-TTSHHHHHHHHHHHT--TTS-HHHHHHHHHHHHHHHHHHHHHTT--SGGG--HHHHHHHHHHHHHHHHHHTHHHHHHHHHHHHHHTTS----TTHHHHHHHHHHTT--TTTHHHHHHHHHHHHHHHHHHHHHS---SHHHHHHHHHHHHHHS-S-GGG-

Radius of gyration: 17.06 Å; Cα contacts (8 Å, |Δi|>4): 159; chains: 1; bounding box: 42×35×45 Å

Sequence (183 aa):
MKTASLNSEERHFFRTVYNAAFANPFSDLREKLDMKIAGLFPSASSRESIEQCTNEVNRRIKKLESQGRANINAFHGQDKEIITIVFLFDTFYKFKDNFDQLIKDQIKAQDTLIKVPFASKAMHILHKKGFPAESIPHYFALSYQLRRAFYFISNSLVGSSPCMKKLKKHLWYNVFTYNIDHY